Protein AF-A0AAV4VF86-F1 (afdb_monomer_lite)

pLDDT: mean 73.6, std 22.63, range [26.5, 96.0]

Foldseek 3Di:
DVVVVVVLVVLVVQADPVRAHPDPVSRVVSVVSNVVCVVPVPFDFDWKWKWKDFPQDPPDIDIDTDGPVCVPPDDDDDDPRDDGDMDIDMDDGGDDDDDDDDDDDDPDDPDDPDLKDKDKDKDWDDDDDDDDDDDDDDDDDDDDDDDPPPPPPVVVDDDDDDDPDDPPDDDDDDDDPDDDDDDDDDDDPPPPPPPPPPPTDMDMDMDMDGNDPDDDDDDDDDDDDPPPDDDDVVVVVVVVVVVVVD

Structure (mmCIF, N/CA/C/O backbone):
data_AF-A0AAV4VF86-F1
#
_entry.id   AF-A0AAV4VF86-F1
#
loop_
_atom_site.group_PDB
_atom_site.id
_atom_site.type_symbol
_atom_site.label_atom_id
_atom_site.label_alt_id
_atom_site.label_comp_id
_atom_site.label_asym_id
_atom_site.label_entity_id
_atom_site.label_seq_id
_atom_site.pdbx_PDB_ins_code
_atom_site.Cartn_x
_atom_site.Cartn_y
_atom_site.Cartn_z
_atom_site.occupancy
_atom_site.B_iso_or_equiv
_atom_site.auth_seq_id
_atom_site.auth_comp_id
_atom_site.auth_asym_id
_atom_site.auth_atom_id
_atom_site.pdbx_PDB_model_num
ATOM 1 N N . MET A 1 1 ? 20.708 -14.719 -13.805 1.00 60.97 1 MET A N 1
ATOM 2 C CA . MET A 1 1 ? 19.763 -13.591 -13.626 1.00 60.97 1 MET A CA 1
ATOM 3 C C . MET A 1 1 ? 18.333 -13.917 -14.050 1.00 60.97 1 MET A C 1
ATOM 5 O O . MET A 1 1 ? 17.415 -13.358 -13.473 1.00 60.97 1 MET A O 1
ATOM 9 N N . GLU A 1 2 ? 18.108 -14.826 -15.003 1.00 61.22 2 GLU A N 1
ATOM 10 C CA . GLU A 1 2 ? 16.770 -15.092 -15.563 1.00 61.22 2 GLU A CA 1
ATOM 11 C C . GLU A 1 2 ? 15.720 -15.543 -14.525 1.00 61.22 2 GLU A C 1
ATOM 13 O O . GLU A 1 2 ? 14.610 -15.021 -14.505 1.00 61.22 2 GLU A O 1
ATOM 18 N N . ARG A 1 3 ? 16.099 -16.405 -13.569 1.00 71.69 3 ARG A N 1
ATOM 19 C CA . ARG A 1 3 ? 15.228 -16.795 -12.439 1.00 71.69 3 ARG A CA 1
ATOM 20 C C . ARG A 1 3 ? 14.982 -15.674 -11.424 1.00 71.69 3 ARG A C 1
ATOM 22 O O . ARG A 1 3 ? 13.991 -15.705 -10.709 1.00 71.69 3 ARG A O 1
ATOM 29 N N . SER A 1 4 ? 15.880 -14.696 -11.337 1.00 80.88 4 SER A N 1
ATOM 30 C CA . SER A 1 4 ? 15.759 -13.584 -10.389 1.00 80.88 4 SER A CA 1
ATOM 31 C C . SER A 1 4 ? 14.726 -12.561 -10.865 1.00 80.88 4 SER A C 1
ATOM 33 O O . SER A 1 4 ? 14.004 -12.010 -10.043 1.00 80.88 4 SER A O 1
ATOM 35 N N . ASN A 1 5 ? 14.592 -12.366 -12.183 1.00 84.31 5 ASN A N 1
ATOM 36 C CA . ASN A 1 5 ? 13.601 -11.459 -12.770 1.00 84.31 5 ASN A CA 1
ATOM 37 C C . ASN A 1 5 ? 12.160 -11.832 -12.388 1.00 84.31 5 ASN A C 1
ATOM 39 O O . ASN A 1 5 ? 11.387 -10.964 -11.994 1.00 84.31 5 ASN A O 1
ATOM 43 N N . SER A 1 6 ? 11.790 -13.114 -12.472 1.00 87.75 6 SER A N 1
ATOM 44 C CA . SER A 1 6 ? 10.430 -13.557 -12.134 1.00 87.75 6 SER A CA 1
ATOM 45 C C . SER A 1 6 ? 10.114 -13.370 -10.649 1.00 87.75 6 SER A C 1
ATOM 47 O O . SER A 1 6 ? 9.027 -12.904 -10.313 1.00 87.75 6 SER A O 1
ATOM 49 N N . VAL A 1 7 ? 11.078 -13.653 -9.767 1.00 91.44 7 VAL A N 1
ATOM 50 C CA . VAL A 1 7 ? 10.941 -13.444 -8.317 1.00 91.44 7 VAL A CA 1
ATOM 51 C C . VAL A 1 7 ? 10.820 -11.959 -7.986 1.00 91.44 7 VAL A C 1
ATOM 53 O O . VAL A 1 7 ? 9.963 -11.583 -7.195 1.00 91.44 7 VAL A O 1
ATOM 56 N N . VAL A 1 8 ? 11.625 -11.102 -8.614 1.00 89.50 8 VAL A N 1
ATOM 57 C CA . VAL A 1 8 ? 11.570 -9.646 -8.413 1.00 89.50 8 VAL A CA 1
ATOM 58 C C . VAL A 1 8 ? 10.253 -9.066 -8.920 1.00 89.50 8 VAL A C 1
ATOM 60 O O . VAL A 1 8 ? 9.648 -8.242 -8.238 1.00 89.50 8 VAL A O 1
ATOM 63 N N . ASN A 1 9 ? 9.761 -9.523 -10.073 1.00 87.94 9 ASN A N 1
ATOM 64 C CA . ASN A 1 9 ? 8.455 -9.116 -10.593 1.00 87.94 9 ASN A CA 1
ATOM 65 C C . ASN A 1 9 ? 7.321 -9.555 -9.661 1.00 87.94 9 ASN A C 1
ATOM 67 O O . ASN A 1 9 ? 6.433 -8.759 -9.352 1.00 87.94 9 ASN A O 1
ATOM 71 N N . TRP A 1 10 ? 7.379 -10.790 -9.155 1.00 90.94 10 TRP A N 1
ATOM 72 C CA . TRP A 1 10 ? 6.430 -11.271 -8.158 1.00 90.94 10 TRP A CA 1
ATOM 73 C C . TRP A 1 10 ? 6.504 -10.442 -6.871 1.00 90.94 10 TRP A C 1
ATOM 75 O O . TRP A 1 10 ? 5.477 -9.979 -6.386 1.00 90.94 10 TRP A O 1
ATOM 85 N N . LEU A 1 11 ? 7.701 -10.163 -6.359 1.00 91.50 11 LEU A N 1
ATOM 86 C CA . LEU A 1 11 ? 7.887 -9.381 -5.140 1.00 91.50 11 LEU A CA 1
ATOM 87 C C . LEU A 1 11 ? 7.372 -7.942 -5.306 1.00 91.50 11 LEU A C 1
ATOM 89 O O . LEU A 1 11 ? 6.666 -7.436 -4.438 1.00 91.50 11 LEU A O 1
ATOM 93 N N . ASN A 1 12 ? 7.630 -7.310 -6.454 1.00 88.44 12 ASN A N 1
ATOM 94 C CA . ASN A 1 12 ? 7.076 -5.998 -6.792 1.00 88.44 12 ASN A CA 1
ATOM 95 C C . ASN A 1 12 ? 5.538 -6.009 -6.869 1.00 88.44 12 ASN A C 1
ATOM 97 O O . ASN A 1 12 ? 4.919 -5.010 -6.513 1.00 88.44 12 ASN A O 1
ATOM 101 N N . SER A 1 13 ? 4.911 -7.130 -7.258 1.00 88.31 13 SER A N 1
ATOM 102 C CA . SER A 1 13 ? 3.444 -7.275 -7.256 1.00 88.31 13 SER A CA 1
ATOM 103 C C . SER A 1 13 ? 2.832 -7.349 -5.850 1.00 88.31 13 SER A C 1
ATOM 105 O O . SER A 1 13 ? 1.650 -7.063 -5.680 1.00 88.31 13 SER A O 1
ATOM 107 N N . GLN A 1 14 ? 3.624 -7.721 -4.838 1.00 89.88 14 GLN A N 1
ATOM 108 C CA . GLN A 1 14 ? 3.177 -7.797 -3.442 1.00 89.88 14 GLN A CA 1
ATOM 109 C C . GLN A 1 14 ? 3.310 -6.462 -2.695 1.00 89.88 14 GLN A C 1
ATOM 111 O O . GLN A 1 14 ? 2.884 -6.352 -1.542 1.00 89.88 14 GLN A O 1
ATOM 116 N N . ARG A 1 15 ? 3.901 -5.445 -3.333 1.00 88.00 15 ARG A N 1
ATOM 117 C CA . ARG A 1 15 ? 4.121 -4.133 -2.732 1.00 88.00 15 ARG A CA 1
ATOM 118 C C . ARG A 1 15 ? 2.814 -3.345 -2.686 1.00 88.00 15 ARG A C 1
ATOM 120 O O . ARG A 1 15 ? 2.065 -3.281 -3.660 1.00 88.00 15 ARG A O 1
ATOM 127 N N . LEU A 1 16 ? 2.539 -2.730 -1.544 1.00 86.94 16 LEU A N 1
ATOM 128 C CA . LEU A 1 16 ? 1.415 -1.820 -1.377 1.00 86.94 16 LEU A CA 1
ATOM 129 C C . LEU A 1 16 ? 1.651 -0.543 -2.189 1.00 86.94 16 LEU A C 1
ATOM 131 O O . LEU A 1 16 ? 2.781 -0.195 -2.535 1.00 86.94 16 LEU A O 1
ATOM 135 N N . GLN A 1 17 ? 0.577 0.208 -2.439 1.00 77.56 17 GLN A N 1
ATOM 136 C CA . GLN A 1 17 ? 0.659 1.491 -3.142 1.00 77.56 17 GLN A CA 1
ATOM 137 C C . GLN A 1 17 ? 1.587 2.496 -2.433 1.00 77.56 17 GLN A C 1
ATOM 139 O O . GLN A 1 17 ? 2.212 3.325 -3.085 1.00 77.56 17 GLN A O 1
ATOM 144 N N . SER A 1 18 ? 1.700 2.410 -1.105 1.00 80.69 18 SER A N 1
ATOM 145 C CA . SER A 1 18 ? 2.635 3.203 -0.297 1.00 80.69 18 SER A CA 1
ATOM 146 C C . SER A 1 18 ? 4.109 2.927 -0.612 1.00 80.69 18 SER A C 1
ATOM 148 O O . SER A 1 18 ? 4.970 3.668 -0.153 1.00 80.69 18 SER A O 1
ATOM 150 N N . GLY A 1 19 ? 4.422 1.856 -1.347 1.00 80.12 19 GLY A N 1
ATOM 151 C CA . GLY A 1 19 ? 5.786 1.371 -1.545 1.00 80.12 19 GLY A CA 1
ATOM 152 C C . GLY A 1 19 ? 6.278 0.439 -0.431 1.00 80.12 19 GLY A C 1
ATOM 153 O O . GLY A 1 19 ? 7.352 -0.137 -0.567 1.00 80.12 19 GLY A O 1
ATOM 154 N N . SER A 1 20 ? 5.498 0.239 0.635 1.00 87.44 20 SER A N 1
ATOM 155 C CA . SER A 1 20 ? 5.796 -0.727 1.699 1.00 87.44 20 SER A CA 1
ATOM 156 C C . SER A 1 20 ? 5.203 -2.107 1.401 1.00 87.44 20 SER A C 1
ATOM 158 O O . SER A 1 20 ? 4.383 -2.269 0.498 1.00 87.44 20 SER A O 1
ATOM 160 N N . PHE A 1 21 ? 5.594 -3.115 2.173 1.00 91.06 21 PHE A N 1
ATOM 161 C CA . PHE A 1 21 ? 4.908 -4.406 2.212 1.00 91.06 21 PHE A CA 1
ATOM 162 C C . PHE A 1 21 ? 3.901 -4.422 3.369 1.00 91.06 21 PHE A C 1
ATOM 164 O O . PHE A 1 21 ? 3.762 -3.443 4.104 1.00 91.06 21 PHE A O 1
ATOM 171 N N . LYS A 1 22 ? 3.146 -5.519 3.501 1.00 87.44 22 LYS A N 1
ATOM 172 C CA . LYS A 1 22 ? 2.063 -5.642 4.491 1.00 87.44 22 LYS A CA 1
ATOM 173 C C . LYS A 1 22 ? 2.551 -5.560 5.938 1.00 87.44 22 LYS A C 1
ATOM 175 O O . LYS A 1 22 ? 1.821 -5.042 6.773 1.00 87.44 22 LYS A O 1
ATOM 180 N N . SER A 1 23 ? 3.749 -6.066 6.226 1.00 88.00 23 SER A N 1
ATOM 181 C CA . SER A 1 23 ? 4.348 -6.028 7.560 1.00 88.00 23 SER A CA 1
ATOM 182 C C . SER A 1 23 ? 5.691 -5.298 7.559 1.00 88.00 23 SER A C 1
ATOM 184 O O . SER A 1 23 ? 6.326 -5.110 6.515 1.00 88.00 23 SER A O 1
ATOM 186 N N . THR A 1 24 ? 6.146 -4.898 8.746 1.00 89.06 24 THR A N 1
ATOM 187 C CA . THR A 1 24 ? 7.438 -4.225 8.932 1.00 89.06 24 THR A CA 1
ATOM 188 C C . THR A 1 24 ? 8.605 -5.115 8.510 1.00 89.06 24 THR A C 1
ATOM 190 O O . THR A 1 24 ? 9.480 -4.654 7.781 1.00 89.06 24 THR A O 1
ATOM 193 N N . GLN A 1 25 ? 8.606 -6.393 8.909 1.00 89.06 25 GLN A N 1
ATOM 194 C CA . GLN A 1 25 ? 9.686 -7.323 8.560 1.00 89.06 25 GLN A CA 1
ATOM 195 C C . GLN A 1 25 ? 9.733 -7.580 7.052 1.00 89.06 25 GLN A C 1
ATOM 197 O O . GLN A 1 25 ? 10.799 -7.460 6.448 1.00 89.06 25 GLN A O 1
ATOM 202 N N . ASP A 1 26 ? 8.574 -7.821 6.428 1.00 90.88 26 ASP A N 1
ATOM 203 C CA . ASP A 1 26 ? 8.485 -7.991 4.972 1.00 90.88 26 ASP A CA 1
ATOM 204 C C . ASP A 1 26 ? 8.981 -6.742 4.243 1.00 90.88 26 ASP A C 1
ATOM 206 O O . ASP A 1 26 ? 9.616 -6.834 3.195 1.00 90.88 26 ASP A O 1
ATOM 210 N N . THR A 1 27 ? 8.712 -5.562 4.810 1.00 93.62 27 THR A N 1
ATOM 211 C CA . THR A 1 27 ? 9.150 -4.297 4.227 1.00 93.62 27 THR A CA 1
ATOM 212 C C . THR A 1 27 ? 10.664 -4.166 4.269 1.00 93.62 27 THR A C 1
ATOM 214 O O . THR A 1 27 ? 11.266 -3.879 3.239 1.00 93.62 27 THR A O 1
ATOM 217 N N . VAL A 1 28 ? 11.293 -4.418 5.419 1.00 94.62 28 VAL A N 1
ATOM 218 C CA . VAL A 1 28 ? 12.754 -4.318 5.560 1.00 94.62 28 VAL A CA 1
ATOM 219 C C . VAL A 1 28 ? 13.456 -5.319 4.643 1.00 94.62 28 VAL A C 1
ATOM 221 O O . VAL A 1 28 ? 14.282 -4.927 3.819 1.00 94.62 28 VAL A O 1
ATOM 224 N N . VAL A 1 29 ? 13.089 -6.600 4.732 1.00 95.06 29 VAL A N 1
ATOM 225 C CA . VAL A 1 29 ? 13.741 -7.669 3.961 1.00 95.06 29 VAL A CA 1
ATOM 226 C C . VAL A 1 29 ? 13.457 -7.522 2.465 1.00 95.06 29 VAL A C 1
ATOM 228 O O . VAL A 1 29 ? 14.365 -7.648 1.642 1.00 95.06 29 VAL A O 1
ATOM 231 N N . GLY A 1 30 ? 12.213 -7.205 2.097 1.00 93.75 30 GLY A N 1
ATOM 232 C CA . GLY A 1 30 ? 11.806 -7.015 0.708 1.00 93.75 30 GLY A CA 1
ATOM 233 C C . GLY A 1 30 ? 12.523 -5.840 0.046 1.00 93.75 30 GLY A C 1
ATOM 234 O O . GLY A 1 30 ? 13.055 -5.988 -1.055 1.00 93.75 30 GLY A O 1
ATOM 235 N N . LEU A 1 31 ? 12.597 -4.684 0.715 1.00 92.69 31 LEU A N 1
ATOM 236 C CA . LEU A 1 31 ? 13.302 -3.515 0.180 1.00 92.69 31 LEU A CA 1
ATOM 237 C C . LEU A 1 31 ? 14.814 -3.740 0.099 1.00 92.69 31 LEU A C 1
ATOM 239 O O . LEU A 1 31 ? 15.430 -3.328 -0.887 1.00 92.69 31 LEU A O 1
ATOM 243 N N . GLN A 1 32 ? 15.407 -4.432 1.075 1.00 94.12 32 GLN A N 1
ATOM 244 C CA . GLN A 1 32 ? 16.820 -4.808 1.024 1.00 94.12 32 GLN A CA 1
ATOM 245 C C . GLN A 1 32 ? 17.108 -5.702 -0.190 1.00 94.12 32 GLN A C 1
ATOM 247 O O . GLN A 1 32 ? 18.005 -5.402 -0.979 1.00 94.12 32 GLN A O 1
ATOM 252 N N . ALA A 1 33 ? 16.311 -6.755 -0.395 1.00 92.94 33 ALA A N 1
ATOM 253 C CA . ALA A 1 33 ? 16.482 -7.672 -1.520 1.00 92.94 33 ALA A CA 1
ATOM 254 C C . ALA A 1 33 ? 16.318 -6.972 -2.881 1.00 92.94 33 ALA A C 1
ATOM 256 O O . ALA A 1 33 ? 17.120 -7.191 -3.791 1.00 92.94 33 ALA A O 1
ATOM 257 N N . LEU A 1 34 ? 15.315 -6.098 -3.020 1.00 90.81 34 LEU A N 1
ATOM 258 C CA . LEU A 1 34 ? 15.099 -5.318 -4.243 1.00 90.81 34 LEU A CA 1
ATOM 259 C C . LEU A 1 34 ? 16.252 -4.346 -4.523 1.00 90.81 34 LEU A C 1
ATOM 261 O O . LEU A 1 34 ? 16.635 -4.174 -5.680 1.00 90.81 34 LEU A O 1
ATOM 265 N N . SER A 1 35 ? 16.828 -3.746 -3.481 1.00 90.56 35 SER A N 1
ATOM 266 C CA . SER A 1 35 ? 17.962 -2.822 -3.610 1.00 90.56 35 SER A CA 1
ATOM 267 C C . SER A 1 35 ? 19.229 -3.551 -4.065 1.00 90.56 35 SER A C 1
ATOM 269 O O . SER A 1 35 ? 19.869 -3.148 -5.036 1.00 90.56 35 SER A O 1
ATOM 271 N N . GLU A 1 36 ? 19.548 -4.683 -3.434 1.00 90.75 36 GLU A N 1
ATOM 272 C CA . GLU A 1 36 ? 20.680 -5.539 -3.816 1.00 90.75 36 GLU A CA 1
ATOM 273 C C . GLU A 1 36 ? 20.534 -6.096 -5.240 1.00 90.75 36 GLU A C 1
ATOM 275 O O . GLU A 1 36 ? 21.524 -6.234 -5.972 1.00 90.75 36 GLU A O 1
ATOM 280 N N . TYR A 1 37 ? 19.298 -6.398 -5.650 1.00 89.56 37 TYR A N 1
ATOM 281 C CA . TYR A 1 37 ? 18.987 -6.785 -7.019 1.00 89.56 37 TYR A CA 1
ATOM 282 C C . TYR A 1 37 ? 19.230 -5.637 -8.002 1.00 89.56 37 TYR A C 1
ATOM 284 O O . TYR A 1 37 ? 19.918 -5.835 -9.002 1.00 89.56 37 TYR A O 1
ATOM 292 N N . ALA A 1 38 ? 18.724 -4.436 -7.710 1.00 86.12 38 ALA A N 1
ATOM 293 C CA . ALA A 1 38 ? 18.853 -3.265 -8.577 1.00 86.12 38 ALA A CA 1
ATOM 294 C C . ALA A 1 38 ? 20.321 -2.912 -8.880 1.00 86.12 38 ALA A C 1
ATOM 296 O O . ALA A 1 38 ? 20.642 -2.565 -10.016 1.00 86.12 38 ALA A O 1
ATOM 297 N N . ILE A 1 39 ? 21.216 -3.068 -7.896 1.00 86.50 39 ILE A N 1
ATOM 298 C CA . ILE A 1 39 ? 22.661 -2.838 -8.060 1.00 86.50 39 ILE A CA 1
ATOM 299 C C . ILE A 1 39 ? 23.285 -3.861 -9.024 1.00 86.50 39 ILE A C 1
ATOM 301 O O . ILE A 1 39 ? 24.102 -3.504 -9.871 1.00 86.50 39 ILE A O 1
ATOM 305 N N . ARG A 1 40 ? 22.902 -5.141 -8.923 1.00 88.62 40 ARG A N 1
ATOM 306 C CA . ARG A 1 40 ? 23.488 -6.227 -9.734 1.00 88.62 40 ARG A CA 1
ATOM 307 C C . ARG A 1 40 ? 22.869 -6.370 -11.119 1.00 88.62 40 ARG A C 1
ATOM 309 O O . ARG A 1 40 ? 23.537 -6.856 -12.026 1.00 88.62 40 ARG A O 1
ATOM 316 N N . ALA A 1 41 ? 21.610 -5.976 -11.277 1.00 82.25 41 ALA A N 1
ATOM 317 C CA . ALA A 1 41 ? 20.844 -6.190 -12.499 1.00 82.25 41 ALA A CA 1
ATOM 318 C C . ALA A 1 41 ? 21.252 -5.272 -13.665 1.00 82.25 41 ALA A C 1
ATOM 320 O O . ALA A 1 41 ? 20.757 -5.484 -14.767 1.00 82.25 41 ALA A O 1
ATOM 321 N N . GLN A 1 42 ? 22.127 -4.276 -13.440 1.00 73.94 42 GLN A N 1
ATOM 322 C CA . GLN A 1 42 ? 22.600 -3.320 -14.458 1.00 73.94 42 GLN A CA 1
ATOM 323 C C . GLN A 1 42 ? 21.451 -2.790 -15.333 1.00 73.94 42 GLN A C 1
ATOM 325 O O . GLN A 1 42 ? 21.430 -2.966 -16.551 1.00 73.94 42 GLN A O 1
ATOM 330 N N . MET A 1 43 ? 20.451 -2.189 -14.679 1.00 71.06 43 MET A N 1
ATOM 331 C CA . MET A 1 43 ? 19.205 -1.787 -15.333 1.00 71.06 43 MET A CA 1
ATOM 332 C C . MET A 1 43 ? 19.453 -0.833 -16.520 1.00 71.06 43 MET A C 1
ATOM 334 O O . MET A 1 43 ? 20.311 0.051 -16.424 1.00 71.06 43 MET A O 1
ATOM 338 N N . PRO A 1 44 ? 18.696 -0.983 -17.625 1.00 71.50 44 PRO A N 1
ATOM 339 C CA . PRO A 1 44 ? 18.834 -0.135 -18.804 1.00 71.50 44 PRO A CA 1
ATOM 340 C C . PRO A 1 44 ? 18.517 1.332 -18.491 1.00 71.50 44 PRO A C 1
ATOM 342 O O . PRO A 1 44 ? 17.835 1.652 -17.514 1.00 71.50 44 PRO A O 1
ATOM 345 N N . SER A 1 45 ? 19.000 2.238 -19.343 1.00 83.50 45 SER A N 1
ATOM 346 C CA . SER A 1 45 ? 18.706 3.666 -19.227 1.00 83.50 45 SER A CA 1
ATOM 347 C C . SER A 1 45 ? 17.194 3.931 -19.285 1.00 83.50 45 SER A C 1
ATOM 349 O O . SER A 1 45 ? 16.473 3.360 -20.102 1.00 83.50 45 SER A O 1
ATOM 351 N N . MET A 1 46 ? 16.710 4.805 -18.396 1.00 87.94 46 MET A N 1
ATOM 352 C CA . MET A 1 46 ? 15.299 5.189 -18.324 1.00 87.94 46 MET A CA 1
ATOM 353 C C . MET A 1 46 ? 14.974 6.242 -19.388 1.00 87.94 46 MET A C 1
ATOM 355 O O . MET A 1 46 ? 15.497 7.357 -19.338 1.00 87.94 46 MET A O 1
ATOM 359 N N . ASN A 1 47 ? 14.078 5.894 -20.305 1.00 93.38 47 ASN A N 1
ATOM 360 C CA . ASN A 1 47 ? 13.386 6.787 -21.225 1.00 93.38 47 ASN A CA 1
ATOM 361 C C . ASN A 1 47 ? 12.039 6.157 -21.628 1.00 93.38 47 ASN A C 1
ATOM 363 O O . ASN A 1 47 ? 11.958 5.445 -22.630 1.00 93.38 47 ASN A O 1
ATOM 367 N N . LEU A 1 48 ? 11.003 6.381 -20.823 1.00 92.94 48 LEU A N 1
ATOM 368 C CA . LEU A 1 48 ? 9.677 5.786 -20.978 1.00 92.94 48 LEU A CA 1
ATOM 369 C C . LEU A 1 48 ? 8.625 6.884 -21.147 1.00 92.94 48 LEU A C 1
ATOM 371 O O . LEU A 1 48 ? 8.574 7.832 -20.370 1.00 92.94 48 LEU A O 1
ATOM 375 N N . VAL A 1 49 ? 7.739 6.731 -22.120 1.00 95.19 49 VAL A N 1
ATOM 376 C CA . VAL A 1 49 ? 6.561 7.581 -22.305 1.00 95.19 49 VAL A CA 1
ATOM 377 C C . VAL A 1 49 ? 5.322 6.746 -22.024 1.00 95.19 49 VAL A C 1
ATOM 379 O O . VAL A 1 49 ? 5.190 5.651 -22.563 1.00 95.19 49 VAL A O 1
ATOM 382 N N . ALA A 1 50 ? 4.425 7.245 -21.177 1.00 95.31 50 ALA A N 1
ATOM 383 C CA . ALA A 1 50 ? 3.167 6.593 -20.836 1.00 95.31 50 ALA A CA 1
ATOM 384 C C . ALA A 1 50 ? 1.982 7.499 -21.184 1.00 95.31 50 ALA A C 1
ATOM 386 O O . ALA A 1 50 ? 1.835 8.585 -20.623 1.00 95.31 50 ALA A O 1
ATOM 387 N N . ASN A 1 51 ? 1.126 7.017 -22.079 1.00 96.00 51 ASN A N 1
ATOM 388 C CA . ASN A 1 51 ? -0.124 7.649 -22.470 1.00 96.00 51 ASN A CA 1
ATOM 389 C C . ASN A 1 51 ? -1.271 6.983 -21.719 1.00 96.00 51 ASN A C 1
ATOM 391 O O . ASN A 1 51 ? -1.468 5.771 -21.824 1.00 96.00 51 ASN A O 1
ATOM 395 N N . ILE A 1 52 ? -2.024 7.777 -20.969 1.00 95.50 52 ILE A N 1
ATOM 396 C CA . ILE A 1 52 ? -3.126 7.317 -20.132 1.00 95.50 52 ILE A CA 1
ATOM 397 C C . ILE A 1 52 ? -4.401 8.000 -20.616 1.00 95.50 52 ILE A C 1
ATOM 399 O O . ILE A 1 52 ? -4.459 9.225 -20.711 1.00 95.50 52 ILE A O 1
ATOM 403 N N . SER A 1 53 ? -5.426 7.207 -20.912 1.00 94.88 53 SER A N 1
ATOM 404 C CA . SER A 1 53 ? -6.749 7.694 -21.315 1.00 94.88 53 SER A CA 1
ATOM 405 C C . SER A 1 53 ? -7.859 6.927 -20.602 1.00 94.88 53 SER A C 1
ATOM 407 O O . SER A 1 53 ? -7.630 5.841 -20.065 1.00 94.88 53 SER A O 1
ATOM 409 N N . SER A 1 54 ? -9.060 7.503 -20.567 1.00 94.88 54 SER A N 1
ATOM 410 C CA . SER A 1 54 ? -10.229 6.910 -19.913 1.00 94.88 54 SER A CA 1
ATOM 411 C C . SER A 1 54 ? -11.347 6.690 -20.921 1.00 94.88 54 SER A C 1
ATOM 413 O O . SER A 1 54 ? -11.684 7.589 -21.689 1.00 94.88 54 SER A O 1
ATOM 415 N N . SER A 1 55 ? -11.981 5.517 -20.890 1.00 93.88 55 SER A N 1
ATOM 416 C CA . SER A 1 55 ? -13.160 5.251 -21.722 1.00 93.88 55 SER A CA 1
ATOM 417 C C . SER A 1 55 ? -14.364 6.115 -21.331 1.00 93.88 55 SER A C 1
ATOM 419 O O . SER A 1 55 ? -15.248 6.343 -22.152 1.00 93.88 55 SER A O 1
ATOM 421 N N . ASN A 1 56 ? -14.419 6.565 -20.075 1.00 92.94 56 ASN A N 1
ATOM 422 C CA . ASN A 1 56 ? -15.545 7.316 -19.519 1.00 92.94 56 ASN A CA 1
ATOM 423 C C . ASN A 1 56 ? -15.363 8.841 -19.625 1.00 92.94 56 ASN A C 1
ATOM 425 O O . ASN A 1 56 ? -16.276 9.611 -19.329 1.00 92.94 56 ASN A O 1
ATOM 429 N N . ASP A 1 57 ? -14.189 9.299 -20.067 1.00 93.25 57 ASP A N 1
ATOM 430 C CA . ASP A 1 57 ? -13.914 10.714 -20.283 1.00 93.25 57 ASP A CA 1
ATOM 431 C C . ASP A 1 57 ? -13.094 10.935 -21.554 1.00 93.25 57 ASP A C 1
ATOM 433 O O . ASP A 1 57 ? -11.875 10.789 -21.560 1.00 93.25 57 ASP A O 1
ATOM 437 N N . ARG A 1 58 ? -13.769 11.336 -22.639 1.00 88.25 58 ARG A N 1
ATOM 438 C CA . ARG A 1 58 ? -13.137 11.562 -23.953 1.00 88.25 58 ARG A CA 1
ATOM 439 C C . ARG A 1 58 ? -12.064 12.651 -23.934 1.00 88.25 58 ARG A C 1
ATOM 441 O O . ARG A 1 58 ? -11.186 12.642 -24.787 1.00 88.25 58 ARG A O 1
ATOM 448 N N . ASN A 1 59 ? -12.140 13.572 -22.975 1.00 91.44 59 ASN A N 1
ATOM 449 C CA . ASN A 1 59 ? -11.187 14.671 -22.841 1.00 91.44 59 ASN A CA 1
ATOM 450 C C . ASN A 1 59 ? -10.044 14.336 -21.871 1.00 91.44 59 ASN A C 1
ATOM 452 O O . ASN A 1 59 ? -9.122 15.134 -21.714 1.00 91.44 59 ASN A O 1
ATOM 456 N N . PHE A 1 60 ? -10.092 13.178 -21.208 1.00 93.31 60 PHE A N 1
ATOM 457 C CA . PHE A 1 60 ? -9.041 12.752 -20.299 1.00 93.31 60 PHE A CA 1
ATOM 458 C C . PHE A 1 60 ? -7.930 12.047 -21.078 1.00 93.31 60 PHE A C 1
ATOM 460 O O . PHE A 1 60 ? -8.039 10.877 -21.450 1.00 93.31 60 PHE A O 1
ATOM 467 N N . MET A 1 61 ? -6.841 12.777 -21.295 1.00 92.75 61 MET A N 1
ATOM 468 C CA . MET A 1 61 ? -5.606 12.260 -21.866 1.00 92.75 61 MET A CA 1
ATOM 469 C C . MET A 1 61 ? -4.430 12.831 -21.083 1.00 92.75 61 MET A C 1
ATOM 471 O O . MET A 1 61 ? -4.288 14.045 -20.959 1.00 92.75 61 MET A O 1
ATOM 475 N N . GLN A 1 62 ? -3.596 11.950 -20.544 1.00 94.62 62 GLN A N 1
ATOM 476 C CA . GLN A 1 62 ? -2.411 12.315 -19.780 1.00 94.62 62 GLN A CA 1
ATOM 477 C C . GLN A 1 62 ? -1.190 11.648 -20.392 1.00 94.62 62 GLN A C 1
ATOM 479 O O . GLN A 1 62 ? -1.201 10.449 -20.665 1.00 94.62 62 GLN A O 1
ATOM 484 N N . VAL A 1 63 ? -0.137 12.433 -20.601 1.00 95.19 63 VAL A N 1
ATOM 485 C CA . VAL A 1 63 ? 1.121 11.961 -21.180 1.00 95.19 63 VAL A CA 1
ATOM 486 C C . VAL A 1 63 ? 2.231 12.181 -20.167 1.00 95.19 63 VAL A C 1
ATOM 488 O O . VAL A 1 63 ? 2.584 13.313 -19.835 1.00 95.19 63 VAL A O 1
ATOM 491 N N . LEU A 1 64 ? 2.800 11.088 -19.671 1.00 94.75 64 LEU A N 1
ATOM 492 C CA . LEU A 1 64 ? 3.882 11.108 -18.699 1.00 94.75 64 LEU A CA 1
ATOM 493 C C . LEU A 1 64 ? 5.197 10.705 -19.359 1.00 94.75 64 LEU A C 1
ATOM 495 O O . LEU A 1 64 ? 5.303 9.632 -19.939 1.00 94.75 64 LEU A O 1
ATOM 499 N N . HIS A 1 65 ? 6.217 11.546 -19.206 1.00 94.56 65 HIS A N 1
ATOM 500 C CA . HIS A 1 65 ? 7.571 11.274 -19.693 1.00 94.56 65 HIS A CA 1
ATOM 501 C C . HIS A 1 65 ? 8.505 10.955 -18.531 1.00 94.56 65 HIS A C 1
ATOM 503 O O . HIS A 1 65 ? 8.669 11.787 -17.637 1.00 94.56 65 HIS A O 1
ATOM 509 N N . PHE A 1 66 ? 9.133 9.790 -18.542 1.00 94.50 66 PHE A N 1
ATOM 510 C CA . PHE A 1 66 ? 10.095 9.345 -17.545 1.00 94.50 66 PHE A CA 1
ATOM 511 C C . PHE A 1 66 ? 11.483 9.261 -18.173 1.00 94.50 66 PHE A C 1
ATOM 513 O O . PHE A 1 66 ? 11.669 8.591 -19.181 1.00 94.50 66 PHE A O 1
ATOM 520 N N . ASN A 1 67 ? 12.458 9.932 -17.579 1.00 93.25 67 ASN A N 1
ATOM 521 C CA . ASN A 1 67 ? 13.858 9.941 -17.979 1.00 93.25 67 ASN A CA 1
ATOM 522 C C . ASN A 1 67 ? 14.739 9.695 -16.747 1.00 93.25 67 ASN A C 1
ATOM 524 O O . ASN A 1 67 ? 14.234 9.604 -15.630 1.00 93.25 67 ASN A O 1
ATOM 528 N N . LYS A 1 68 ? 16.058 9.593 -16.926 1.00 90.12 68 LYS A N 1
ATOM 529 C CA . LYS A 1 68 ? 16.994 9.348 -15.817 1.00 90.12 68 LYS A CA 1
ATOM 530 C C . LYS A 1 68 ? 16.871 10.369 -14.673 1.00 90.12 68 LYS A C 1
ATOM 532 O O . LYS A 1 68 ? 17.014 9.983 -13.517 1.00 90.12 68 LYS A O 1
ATOM 537 N N . ASP A 1 69 ? 16.568 11.623 -14.992 1.00 90.81 69 ASP A N 1
ATOM 538 C CA . ASP A 1 69 ? 16.549 12.724 -14.025 1.00 90.81 69 ASP A CA 1
ATOM 539 C C . ASP A 1 69 ? 15.245 12.783 -13.219 1.00 90.81 69 ASP A C 1
ATOM 541 O O . ASP A 1 69 ? 15.240 13.252 -12.087 1.00 90.81 69 ASP A O 1
ATOM 545 N N . ASN A 1 70 ? 14.134 12.286 -13.772 1.00 91.62 70 ASN A N 1
ATOM 546 C CA . ASN A 1 70 ? 12.822 12.322 -13.120 1.00 91.62 70 ASN A CA 1
ATOM 547 C C . ASN A 1 70 ? 12.264 10.935 -12.752 1.00 91.62 70 ASN A C 1
ATOM 549 O O . ASN A 1 70 ? 11.181 10.857 -12.174 1.00 91.62 70 ASN A O 1
ATOM 553 N N . ALA A 1 71 ? 12.991 9.851 -13.050 1.00 86.38 71 ALA A N 1
ATOM 554 C CA . ALA A 1 71 ? 12.580 8.468 -12.787 1.00 86.38 71 ALA A CA 1
ATOM 555 C C . ALA A 1 71 ? 12.241 8.202 -11.315 1.00 86.38 71 ALA A C 1
ATOM 557 O O . ALA A 1 71 ? 11.407 7.354 -11.011 1.00 86.38 71 ALA A O 1
ATOM 558 N N . HIS A 1 72 ? 12.908 8.912 -10.404 1.00 85.12 72 HIS A N 1
ATOM 559 C CA . HIS A 1 72 ? 12.718 8.757 -8.965 1.00 85.12 72 HIS A CA 1
ATOM 560 C C . HIS A 1 72 ? 11.490 9.518 -8.435 1.00 85.12 72 HIS A C 1
ATOM 562 O O . HIS A 1 72 ? 11.138 9.377 -7.264 1.00 85.12 72 HIS A O 1
ATOM 568 N N . ILE A 1 73 ? 10.874 10.383 -9.248 1.00 90.69 73 ILE A N 1
ATOM 569 C CA . ILE A 1 73 ? 9.757 11.236 -8.839 1.00 90.69 73 ILE A CA 1
ATOM 570 C C . ILE A 1 73 ? 8.454 10.498 -9.135 1.00 90.69 73 ILE A C 1
ATOM 572 O O . ILE A 1 73 ? 8.139 10.194 -10.287 1.00 90.69 73 ILE A O 1
ATOM 576 N N . LEU A 1 74 ? 7.664 10.248 -8.090 1.00 90.00 74 LEU A N 1
ATOM 577 C CA . LEU A 1 74 ? 6.327 9.686 -8.244 1.00 90.00 74 LEU A CA 1
ATOM 578 C C . LEU A 1 74 ? 5.418 10.679 -8.980 1.00 90.00 74 LEU A C 1
ATOM 580 O O . LEU A 1 74 ? 5.266 11.826 -8.559 1.00 90.00 74 LEU A O 1
ATOM 584 N N . LYS A 1 75 ? 4.772 10.218 -10.054 1.00 91.81 75 LYS A N 1
ATOM 585 C CA . LYS A 1 75 ? 3.773 10.995 -10.795 1.00 91.81 75 LYS A CA 1
ATOM 586 C C . LYS A 1 75 ? 2.375 10.500 -10.457 1.00 91.81 75 LYS A C 1
ATOM 588 O O . LYS A 1 75 ? 2.028 9.368 -10.781 1.00 91.81 75 LYS A O 1
ATOM 593 N N . ASN A 1 76 ? 1.586 11.365 -9.830 1.00 91.94 76 ASN A N 1
ATOM 594 C CA . ASN A 1 76 ? 0.194 11.094 -9.488 1.00 91.94 76 ASN A CA 1
ATOM 595 C C . ASN A 1 76 ? -0.732 11.799 -10.479 1.00 91.94 76 ASN A C 1
ATOM 597 O O . ASN A 1 76 ? -0.505 12.955 -10.830 1.00 91.94 76 ASN A O 1
ATOM 601 N N . ILE A 1 77 ? -1.776 11.097 -10.911 1.00 92.81 77 ILE A N 1
ATOM 602 C CA . ILE A 1 77 ? -2.828 11.632 -11.773 1.00 92.81 77 ILE A CA 1
ATOM 603 C C . ILE A 1 77 ? -4.164 11.346 -11.102 1.00 92.81 77 ILE A C 1
ATOM 605 O O . ILE A 1 77 ? -4.447 10.203 -10.738 1.00 92.81 77 ILE A O 1
ATOM 609 N N . GLU A 1 78 ? -4.992 12.374 -10.978 1.00 92.25 78 GLU A N 1
ATOM 610 C CA . GLU A 1 78 ? -6.358 12.235 -10.493 1.00 92.25 78 GLU A CA 1
ATOM 611 C C . GLU A 1 78 ? -7.316 11.988 -11.660 1.00 92.25 78 GLU A C 1
ATOM 613 O O . GLU A 1 78 ? -7.271 12.668 -12.688 1.00 92.25 78 GLU A O 1
ATOM 618 N N . VAL A 1 79 ? -8.186 10.990 -11.501 1.00 91.88 79 VAL A N 1
ATOM 619 C CA . VAL A 1 79 ? -9.221 10.637 -12.476 1.00 91.88 79 VAL A CA 1
ATOM 620 C C . VAL A 1 79 ? -10.576 10.940 -11.853 1.00 91.88 79 VAL A C 1
ATOM 622 O O . VAL A 1 79 ? -11.087 10.160 -11.054 1.00 91.88 79 VAL A O 1
ATOM 625 N N . ASN A 1 80 ? -11.156 12.083 -12.217 1.00 88.94 80 ASN A N 1
ATOM 626 C CA . ASN A 1 80 ? -12.394 12.570 -11.598 1.00 88.94 80 ASN A CA 1
ATOM 627 C C . ASN A 1 80 ? -13.632 11.784 -12.048 1.00 88.94 80 ASN A C 1
ATOM 629 O O . ASN A 1 80 ? -14.527 11.511 -11.251 1.00 88.94 80 ASN A O 1
ATOM 633 N N . LYS A 1 81 ? -13.694 11.399 -13.328 1.00 89.62 81 LYS A N 1
ATOM 634 C CA . LYS A 1 81 ? -14.787 10.578 -13.861 1.00 89.62 81 LYS A CA 1
ATOM 635 C C . LYS A 1 81 ? -14.448 9.103 -13.695 1.00 89.62 81 LYS A C 1
ATOM 637 O O . LYS A 1 81 ? -13.768 8.508 -14.530 1.00 89.62 81 LYS A O 1
ATOM 642 N N . VAL A 1 82 ? -14.913 8.538 -12.587 1.00 87.25 82 VAL A N 1
ATOM 643 C CA . VAL A 1 82 ? -14.750 7.120 -12.249 1.00 87.25 82 VAL A CA 1
ATOM 644 C C . VAL A 1 82 ? -15.724 6.233 -13.033 1.00 87.25 82 VAL A C 1
ATOM 646 O O . VAL A 1 82 ? -16.765 6.696 -13.494 1.00 87.25 82 VAL A O 1
ATOM 649 N N . GLY A 1 83 ? -15.387 4.951 -13.181 1.00 84.88 83 GLY A N 1
ATOM 650 C CA . GLY A 1 83 ? -16.134 3.986 -13.998 1.00 84.88 83 GLY A CA 1
ATOM 651 C C . GLY A 1 83 ? -15.533 3.810 -15.396 1.00 84.88 83 GLY A C 1
ATOM 652 O O . GLY A 1 83 ? -14.898 4.717 -15.927 1.00 84.88 83 GLY A O 1
ATOM 653 N N . GLY A 1 84 ? -15.712 2.626 -15.986 1.00 89.31 84 GLY A N 1
ATOM 654 C CA . GLY A 1 84 ? -15.112 2.262 -17.275 1.00 89.31 84 GLY A CA 1
ATOM 655 C C . GLY A 1 84 ? -13.674 1.736 -17.173 1.00 89.31 84 GLY A C 1
ATOM 656 O O . GLY A 1 84 ? -13.224 1.317 -16.107 1.00 89.31 84 GLY A O 1
ATOM 657 N N . MET A 1 85 ? -12.969 1.726 -18.305 1.00 91.06 85 MET A N 1
ATOM 658 C CA . MET A 1 85 ? -11.596 1.230 -18.424 1.00 91.06 85 MET A CA 1
ATOM 659 C C . MET A 1 85 ? -10.602 2.386 -18.554 1.00 91.06 85 MET A C 1
ATOM 661 O O . MET A 1 85 ? -10.836 3.342 -19.297 1.00 91.06 85 MET A O 1
ATOM 665 N N . LEU A 1 86 ? -9.469 2.263 -17.862 1.00 93.31 86 LEU A N 1
ATOM 666 C CA . LEU A 1 86 ? -8.287 3.087 -18.100 1.00 93.31 86 LEU A CA 1
ATOM 667 C C . LEU A 1 86 ? -7.369 2.362 -19.079 1.00 93.31 86 LEU A C 1
ATOM 669 O O . LEU A 1 86 ? -6.992 1.213 -18.847 1.00 93.31 86 LEU A O 1
ATOM 673 N N . PHE A 1 87 ? -6.986 3.042 -20.153 1.00 94.38 87 PHE A N 1
ATOM 674 C CA . PHE A 1 87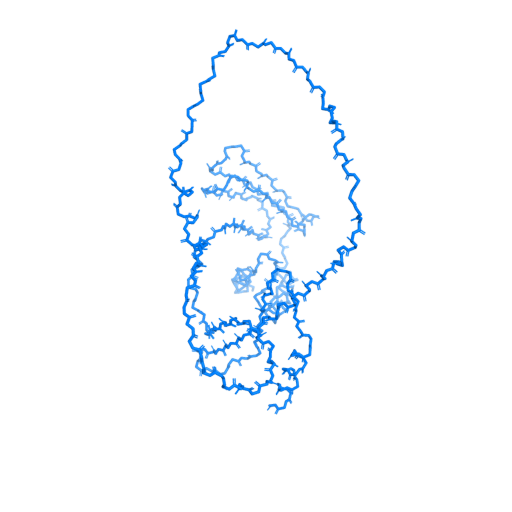 ? -6.029 2.527 -21.121 1.00 94.38 87 PHE A CA 1
ATOM 675 C C . PHE A 1 87 ? -4.674 3.163 -20.873 1.00 94.38 87 PHE A C 1
ATOM 677 O O . PHE A 1 87 ? -4.558 4.389 -20.852 1.00 94.38 87 PHE A O 1
ATOM 684 N N . VAL A 1 88 ? -3.655 2.323 -20.710 1.00 94.75 88 VAL A N 1
ATOM 685 C CA . VAL A 1 88 ? -2.272 2.750 -20.513 1.00 94.75 88 VAL A CA 1
ATOM 686 C C . VAL A 1 88 ? -1.428 2.165 -21.628 1.00 94.75 88 VAL A C 1
ATOM 688 O O . VAL A 1 88 ? -1.317 0.949 -21.759 1.00 94.75 88 VAL A O 1
ATOM 691 N N . GLN A 1 89 ? -0.847 3.038 -22.439 1.00 95.00 89 GLN A N 1
ATOM 692 C CA . GLN A 1 89 ? 0.067 2.669 -23.511 1.00 95.00 89 GLN A CA 1
ATOM 693 C C . GLN A 1 89 ? 1.445 3.217 -23.184 1.00 95.00 89 GLN A C 1
ATOM 695 O O . GLN A 1 89 ? 1.600 4.412 -22.948 1.00 95.00 89 GLN A O 1
ATOM 700 N N . THR A 1 90 ? 2.445 2.346 -23.167 1.00 94.62 90 THR A N 1
ATOM 701 C CA . THR A 1 90 ? 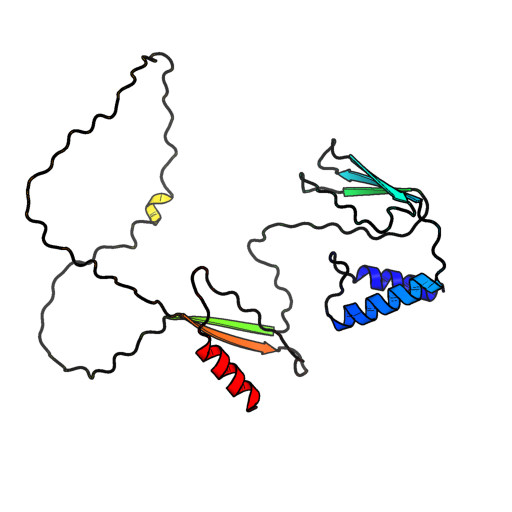3.823 2.719 -22.850 1.00 94.62 90 THR A CA 1
ATOM 702 C C . THR A 1 90 ? 4.732 2.499 -24.048 1.00 94.62 90 THR A C 1
ATOM 704 O O . THR A 1 90 ? 4.628 1.471 -24.713 1.00 94.62 90 THR A O 1
ATOM 707 N N . ALA A 1 91 ? 5.654 3.425 -24.288 1.00 94.50 91 ALA A N 1
ATOM 708 C CA . ALA A 1 91 ? 6.671 3.332 -25.329 1.00 94.50 91 ALA A CA 1
ATOM 709 C C . ALA A 1 91 ? 8.042 3.753 -24.784 1.00 94.50 91 ALA A C 1
ATOM 711 O O . ALA A 1 91 ? 8.125 4.623 -23.920 1.00 94.50 91 ALA A O 1
ATOM 712 N N . GLY A 1 92 ? 9.119 3.162 -25.304 1.00 92.62 92 GLY A N 1
ATOM 713 C CA . GLY A 1 92 ? 10.494 3.468 -24.899 1.00 92.62 92 GLY A CA 1
ATOM 714 C C . GLY A 1 92 ? 11.156 2.359 -24.076 1.00 92.62 92 GLY A C 1
ATOM 715 O O . GLY A 1 92 ? 10.775 1.195 -24.170 1.00 92.62 92 GLY A O 1
ATOM 716 N N . HIS A 1 93 ? 12.173 2.728 -23.297 1.00 89.69 93 HIS A N 1
ATOM 717 C CA . HIS A 1 93 ? 13.019 1.818 -22.525 1.00 89.69 93 HIS A CA 1
ATOM 718 C C . HIS A 1 93 ? 12.968 2.172 -21.041 1.00 89.69 93 HIS A C 1
ATOM 720 O O . HIS A 1 93 ? 13.075 3.334 -20.660 1.00 89.69 93 HIS A O 1
ATOM 726 N N . GLY A 1 94 ? 12.830 1.167 -20.188 1.00 87.06 94 GLY A N 1
ATOM 727 C CA . GLY A 1 94 ? 12.797 1.358 -18.744 1.00 87.06 94 GLY A CA 1
ATOM 728 C C . GLY A 1 94 ? 11.836 0.390 -18.077 1.00 87.06 94 GLY A C 1
ATOM 729 O O . GLY A 1 94 ? 11.054 -0.294 -18.734 1.00 87.06 94 GLY A O 1
ATOM 730 N N . ILE A 1 95 ? 11.915 0.330 -16.753 1.00 83.25 95 ILE A N 1
ATOM 731 C CA . ILE A 1 95 ? 11.049 -0.501 -15.920 1.00 83.25 95 ILE A CA 1
ATOM 732 C C . ILE A 1 95 ? 10.437 0.407 -14.862 1.00 83.25 95 ILE A C 1
ATOM 734 O O . ILE A 1 95 ? 11.140 1.190 -14.227 1.00 83.25 95 ILE A O 1
ATOM 738 N N . GLY A 1 96 ? 9.128 0.296 -14.669 1.00 83.25 96 GLY A N 1
ATOM 739 C CA . GLY A 1 96 ? 8.387 1.076 -13.688 1.00 83.25 96 GLY A CA 1
ATOM 740 C C . GLY A 1 96 ? 7.212 0.288 -13.128 1.00 83.25 96 GLY A C 1
ATOM 741 O O . GLY A 1 96 ? 6.867 -0.781 -13.624 1.00 83.25 96 GLY A O 1
ATOM 742 N N . SER A 1 97 ? 6.599 0.831 -12.080 1.00 85.00 97 SER A N 1
ATOM 743 C CA . SER A 1 97 ? 5.388 0.281 -11.473 1.00 85.00 97 SER A CA 1
ATOM 744 C C . SER A 1 97 ? 4.265 1.297 -11.594 1.00 85.00 97 SER A C 1
ATOM 746 O O . SER A 1 97 ? 4.454 2.467 -11.267 1.00 85.00 97 SER A O 1
ATOM 748 N N . LEU A 1 98 ? 3.091 0.833 -12.008 1.00 88.00 98 LEU A N 1
ATOM 749 C CA . LEU A 1 98 ? 1.860 1.611 -12.015 1.00 88.00 98 LEU A CA 1
ATOM 750 C C . LEU A 1 98 ? 0.885 1.004 -11.006 1.00 88.00 98 LEU A C 1
ATOM 752 O O . LEU A 1 98 ? 0.667 -0.205 -10.996 1.00 88.00 98 LEU A O 1
ATOM 756 N N . SER A 1 99 ? 0.267 1.851 -10.188 1.00 87.50 99 SER A N 1
ATOM 757 C CA . SER A 1 99 ? -0.785 1.448 -9.257 1.00 87.50 99 SER A CA 1
ATOM 758 C C . SER A 1 99 ? -1.997 2.354 -9.423 1.00 87.50 99 SER A C 1
ATOM 760 O O . SER A 1 99 ? -1.864 3.576 -9.420 1.00 87.50 99 SER A O 1
ATOM 762 N N . VAL A 1 100 ? -3.182 1.754 -9.528 1.00 89.19 100 VAL A N 1
ATOM 763 C CA . VAL A 1 100 ? -4.457 2.477 -9.589 1.00 89.19 100 VAL A CA 1
ATOM 764 C C . VAL A 1 100 ? -5.134 2.392 -8.227 1.00 89.19 100 VAL A C 1
ATOM 766 O O . VAL A 1 100 ? -5.305 1.303 -7.683 1.00 89.19 100 VAL A O 1
ATOM 769 N N . LYS A 1 101 ? -5.525 3.543 -7.672 1.00 88.00 101 LYS A N 1
ATOM 770 C CA . LYS A 1 101 ? -6.240 3.628 -6.394 1.00 88.00 101 LYS A CA 1
ATOM 771 C C . LYS A 1 101 ? -7.665 4.090 -6.624 1.00 88.00 101 LYS A C 1
ATOM 773 O O . LYS A 1 101 ? -7.883 5.215 -7.059 1.00 88.00 101 LYS A O 1
ATOM 778 N N . LEU A 1 102 ? -8.617 3.242 -6.254 1.00 88.69 102 LEU A N 1
ATOM 779 C CA . LEU A 1 102 ? -10.034 3.577 -6.224 1.00 88.69 102 LEU A CA 1
ATOM 780 C C . LEU A 1 102 ? -10.499 3.638 -4.767 1.00 88.69 102 LEU A C 1
ATOM 782 O O . LEU A 1 102 ? -10.256 2.710 -3.997 1.00 88.69 102 LEU A O 1
ATOM 786 N N . ARG A 1 103 ? -11.159 4.734 -4.388 1.00 88.56 103 ARG A N 1
ATOM 787 C CA . ARG A 1 103 ? -11.810 4.887 -3.082 1.00 88.56 103 ARG A CA 1
ATOM 788 C C . ARG A 1 103 ? -13.299 5.093 -3.315 1.00 88.56 103 ARG A C 1
ATOM 790 O O . ARG A 1 103 ? -13.674 5.965 -4.089 1.00 88.56 103 ARG A O 1
ATOM 797 N N . TYR A 1 104 ? -14.117 4.284 -2.660 1.00 88.88 104 TYR A N 1
ATOM 798 C CA . TYR A 1 104 ? -15.571 4.362 -2.710 1.00 88.88 104 TYR A CA 1
ATOM 799 C C . TYR A 1 104 ? -16.142 3.877 -1.379 1.00 88.88 104 TYR A C 1
ATOM 801 O O . TYR A 1 104 ? -15.487 3.121 -0.659 1.00 88.88 104 TYR A O 1
ATOM 809 N N . ASN A 1 105 ? -17.347 4.335 -1.054 1.00 90.19 105 ASN A N 1
ATOM 810 C CA . ASN A 1 105 ? -18.052 3.897 0.142 1.00 90.19 105 ASN A CA 1
ATOM 811 C C . ASN A 1 105 ? -18.800 2.600 -0.165 1.00 90.19 105 ASN A C 1
ATOM 813 O O . ASN A 1 105 ? -19.404 2.461 -1.229 1.00 90.19 105 ASN A O 1
ATOM 817 N N . VAL A 1 106 ? -18.762 1.661 0.773 1.00 88.69 106 VAL A N 1
ATOM 818 C CA . VAL A 1 106 ? -19.488 0.391 0.693 1.00 88.69 106 VAL A CA 1
ATOM 819 C C . VAL A 1 106 ? -20.429 0.331 1.885 1.00 88.69 106 VAL A C 1
ATOM 821 O O . VAL A 1 106 ? -20.007 0.649 2.991 1.00 88.69 106 VAL A O 1
ATOM 824 N N . VAL A 1 107 ? -21.689 -0.048 1.655 1.00 86.56 107 VAL A N 1
ATOM 825 C CA . VAL A 1 107 ? -22.707 -0.132 2.718 1.00 86.56 107 VAL A CA 1
ATOM 826 C C . VAL A 1 107 ? -22.355 -1.243 3.703 1.00 86.56 107 VAL A C 1
ATOM 828 O O . VAL A 1 107 ? -22.258 -0.990 4.896 1.00 86.56 107 VAL A O 1
ATOM 831 N N . ASN A 1 108 ? -22.081 -2.441 3.184 1.00 81.75 108 ASN A N 1
ATOM 832 C CA . ASN A 1 108 ? -21.616 -3.576 3.971 1.00 81.75 108 ASN A CA 1
ATOM 833 C C . ASN A 1 108 ? -20.253 -4.021 3.433 1.00 81.75 108 ASN A C 1
ATOM 835 O O . ASN A 1 108 ? -20.165 -4.400 2.260 1.00 81.75 108 ASN A O 1
ATOM 839 N N . PRO A 1 109 ? -19.178 -3.960 4.234 1.00 76.06 109 PRO A N 1
ATOM 840 C CA . PRO A 1 109 ? -17.878 -4.437 3.794 1.00 76.06 109 PRO A CA 1
ATOM 841 C C . PRO A 1 109 ? -17.950 -5.945 3.501 1.00 76.06 109 PRO A C 1
ATOM 843 O O . PRO A 1 109 ? -18.639 -6.672 4.217 1.00 76.06 109 PRO A O 1
ATOM 846 N N . PRO A 1 110 ? -17.250 -6.440 2.465 1.00 73.12 110 PRO A N 1
ATOM 847 C CA . PRO A 1 110 ? -17.207 -7.870 2.193 1.00 73.12 110 PRO A CA 1
ATOM 848 C C . PRO A 1 110 ? -16.611 -8.606 3.396 1.00 73.12 110 PRO A C 1
ATOM 850 O O . PRO A 1 110 ? -15.572 -8.187 3.919 1.00 73.12 110 PRO A O 1
ATOM 853 N N . GLU A 1 111 ? -17.249 -9.705 3.804 1.00 66.88 111 GLU A N 1
ATOM 854 C CA . GLU A 1 111 ? -16.750 -10.593 4.853 1.00 66.88 111 GLU A CA 1
ATOM 855 C C . GLU A 1 111 ? -15.385 -11.144 4.429 1.00 66.88 111 GLU A C 1
ATOM 857 O O . GLU A 1 111 ? -15.259 -12.057 3.611 1.00 66.88 111 GLU A O 1
ATOM 862 N N . LYS A 1 112 ? -14.316 -10.541 4.946 1.00 65.38 112 LYS A N 1
ATOM 863 C CA . LYS A 1 112 ? -12.996 -11.157 4.881 1.00 65.38 112 LYS A CA 1
ATOM 864 C C . LYS A 1 112 ? -12.997 -12.293 5.890 1.00 65.38 112 LYS A C 1
ATOM 866 O O . LYS A 1 112 ? -13.558 -12.148 6.970 1.00 65.38 112 LYS A O 1
ATOM 871 N N . ILE A 1 113 ? -12.334 -13.400 5.555 1.00 62.56 113 ILE A N 1
ATOM 872 C CA . ILE A 1 113 ? -12.067 -14.481 6.507 1.00 62.56 113 ILE A CA 1
ATOM 873 C C . ILE A 1 113 ? -11.176 -13.895 7.609 1.00 62.56 113 ILE A C 1
ATOM 875 O O . ILE A 1 113 ? -9.948 -13.849 7.491 1.00 62.56 113 ILE A O 1
ATOM 879 N N . CYS A 1 114 ? -11.804 -13.361 8.650 1.00 71.25 114 CYS A N 1
ATOM 880 C CA . CYS A 1 114 ? -11.131 -12.842 9.819 1.00 71.25 114 CYS A CA 1
ATOM 881 C C . CYS A 1 114 ? -10.666 -14.046 10.630 1.00 71.25 114 CYS A C 1
ATOM 883 O O . CYS A 1 114 ? -11.467 -14.829 11.126 1.00 71.25 114 CYS A O 1
ATOM 885 N N . LYS A 1 115 ? -9.347 -14.203 10.773 1.00 85.69 115 LYS A N 1
A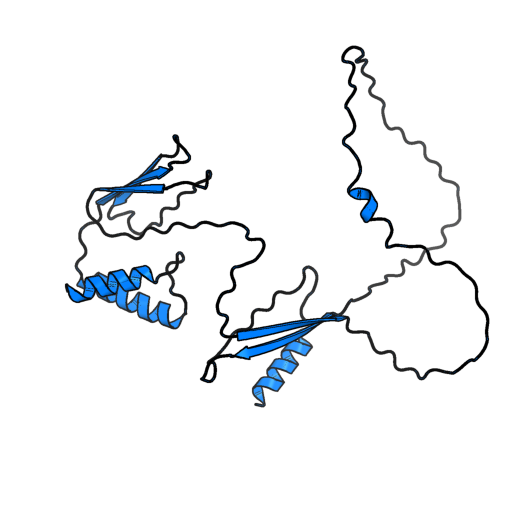TOM 886 C CA . LYS A 1 115 ? -8.780 -15.201 11.693 1.00 85.69 115 LYS A CA 1
ATOM 887 C C . LYS A 1 115 ? -8.968 -14.815 13.162 1.00 85.69 115 LYS A C 1
ATOM 889 O O . LYS A 1 115 ? -8.528 -15.552 14.033 1.00 85.69 115 LYS A O 1
ATOM 894 N N . PHE A 1 116 ? -9.570 -13.663 13.428 1.00 87.88 116 PHE A N 1
ATOM 895 C CA . PHE A 1 116 ? -9.917 -13.197 14.756 1.00 87.88 116 PHE A CA 1
ATOM 896 C C . PHE A 1 116 ? -11.423 -13.006 14.831 1.00 87.88 116 PHE A C 1
ATOM 898 O O . PHE A 1 116 ? -12.022 -12.394 13.949 1.00 87.88 116 PHE A O 1
ATOM 905 N N . ASP A 1 117 ? -11.992 -13.538 15.897 1.00 88.50 117 ASP A N 1
ATOM 906 C CA . ASP A 1 117 ? -13.346 -13.286 16.354 1.00 88.50 117 ASP A CA 1
ATOM 907 C C . ASP A 1 117 ? -13.269 -12.162 17.389 1.00 88.50 117 ASP A C 1
ATOM 909 O O . ASP A 1 117 ? -12.521 -12.283 18.362 1.00 88.50 117 ASP A O 1
ATOM 913 N N . VAL A 1 118 ? -13.945 -11.043 17.133 1.00 88.88 118 VAL A N 1
ATOM 914 C CA . VAL A 1 118 ? -13.873 -9.837 17.967 1.00 88.88 118 VAL A CA 1
ATOM 915 C C . VAL A 1 118 ? -15.284 -9.407 18.330 1.00 88.88 118 VAL A C 1
ATOM 917 O O . VAL A 1 118 ? -16.091 -9.112 17.450 1.00 88.88 118 VAL A O 1
ATOM 920 N N . SER A 1 119 ? -15.560 -9.329 19.628 1.00 90.56 119 SER A N 1
ATOM 921 C CA . SER A 1 119 ? -16.809 -8.812 20.178 1.00 90.56 119 SER A CA 1
ATOM 922 C C . SER A 1 119 ? -16.536 -7.534 20.960 1.00 90.56 119 SER A C 1
ATOM 924 O O . SER A 1 119 ? -15.652 -7.508 21.822 1.00 90.56 119 SER A O 1
ATOM 926 N N . VAL A 1 120 ? -17.312 -6.493 20.671 1.00 91.25 120 VAL A N 1
ATOM 927 C CA . VAL A 1 120 ? -17.250 -5.203 21.361 1.00 91.25 120 VAL A CA 1
ATOM 928 C C . VAL A 1 120 ? -18.607 -4.941 21.990 1.00 91.25 120 VAL A C 1
ATOM 930 O O . VAL A 1 120 ? -19.621 -5.003 21.298 1.00 91.25 120 VAL A O 1
ATOM 933 N N . ASP A 1 121 ? -18.608 -4.646 23.283 1.00 92.88 121 ASP A N 1
ATOM 934 C CA . ASP A 1 121 ? -19.794 -4.266 24.041 1.00 92.88 121 ASP A CA 1
ATOM 935 C C . ASP A 1 121 ? -19.567 -2.914 24.724 1.00 92.88 121 ASP A C 1
ATOM 937 O O . ASP A 1 121 ? -18.470 -2.629 25.214 1.00 92.88 121 ASP A O 1
ATOM 941 N N . VAL A 1 122 ? -20.589 -2.059 24.728 1.00 92.06 122 VAL A N 1
ATOM 942 C CA . VAL A 1 122 ? -20.505 -0.692 25.258 1.00 92.06 122 VAL A CA 1
ATOM 943 C C . VAL A 1 122 ? -21.672 -0.457 26.200 1.00 92.06 122 VAL A C 1
ATOM 945 O O . VAL A 1 122 ? -22.832 -0.582 25.816 1.00 92.06 122 VAL A O 1
ATOM 948 N N . THR A 1 123 ? -21.356 -0.080 27.435 1.00 92.31 123 THR A N 1
ATOM 949 C CA . THR A 1 123 ? -22.347 0.157 28.491 1.00 92.31 123 THR A CA 1
ATOM 950 C C . THR A 1 123 ? -22.059 1.467 29.210 1.00 92.31 123 THR A C 1
ATOM 952 O O . THR A 1 123 ? -20.901 1.838 29.381 1.00 92.31 123 THR A O 1
ATOM 955 N N . GLU A 1 124 ? -23.091 2.177 29.656 1.00 89.44 124 GLU A N 1
ATOM 956 C CA . GLU A 1 124 ? -22.916 3.332 30.541 1.00 89.44 124 GLU A CA 1
ATOM 957 C C . GLU A 1 124 ? -22.526 2.858 31.945 1.00 89.44 124 GLU A C 1
ATOM 959 O O . GLU A 1 124 ? -23.203 2.022 32.556 1.00 89.44 124 GLU A O 1
ATOM 964 N N . ALA A 1 125 ? -21.428 3.395 32.472 1.00 80.50 125 ALA A N 1
ATOM 965 C CA . ALA A 1 125 ? -21.019 3.164 33.843 1.00 80.50 125 ALA A CA 1
ATOM 966 C C . ALA A 1 125 ? -21.932 3.981 34.762 1.00 80.50 125 ALA A C 1
ATOM 968 O O . ALA A 1 125 ? -21.750 5.179 34.956 1.00 80.50 125 ALA A O 1
ATOM 969 N N . LYS A 1 126 ? -22.950 3.327 35.324 1.00 70.19 126 LYS A N 1
ATOM 970 C CA . LYS A 1 126 ? -23.763 3.923 36.386 1.00 70.19 126 LYS A CA 1
ATOM 971 C C . LYS A 1 126 ? -22.878 4.134 37.613 1.00 70.19 126 LYS A C 1
ATOM 973 O O . LYS A 1 126 ? -22.380 3.156 38.172 1.00 70.19 126 LYS A O 1
ATOM 978 N N . GLU A 1 127 ? -22.706 5.381 38.046 1.00 55.66 127 GLU A N 1
ATOM 979 C CA . GLU A 1 127 ? -22.094 5.675 39.342 1.00 55.66 127 GLU A CA 1
ATOM 980 C C . GLU A 1 127 ? -22.924 5.018 40.452 1.00 55.66 127 GLU A C 1
ATOM 982 O O . GLU A 1 127 ? -24.111 5.294 40.640 1.00 55.66 127 GLU A O 1
ATOM 987 N N . GLY A 1 128 ? -22.308 4.086 41.177 1.00 45.50 128 GLY A N 1
ATOM 988 C CA . GLY A 1 128 ? -22.939 3.421 42.304 1.00 45.50 128 GLY A CA 1
ATOM 989 C C . GLY A 1 128 ? -23.061 4.368 43.492 1.00 45.50 128 GLY A C 1
ATOM 990 O O . GLY A 1 128 ? -22.096 4.565 44.222 1.00 45.50 128 GLY A O 1
ATOM 991 N N . THR A 1 129 ? -24.256 4.891 43.762 1.00 37.78 129 THR A N 1
ATOM 992 C CA . THR A 1 129 ? -24.589 5.394 45.101 1.00 37.78 129 THR A CA 1
ATOM 993 C C . THR A 1 129 ? -25.042 4.216 45.961 1.00 37.78 129 THR A C 1
ATOM 995 O O . THR A 1 129 ? -26.150 3.701 45.825 1.00 37.78 129 THR A O 1
ATOM 998 N N . SER A 1 130 ? -24.174 3.753 46.859 1.00 44.03 130 SER A N 1
ATOM 999 C CA . SER A 1 130 ? -24.547 2.808 47.909 1.00 44.03 130 SER A CA 1
ATOM 1000 C C . SER A 1 130 ? -25.389 3.516 48.977 1.00 44.03 130 SER A C 1
ATOM 1002 O O . SER A 1 130 ? -24.849 4.223 49.827 1.00 44.03 130 SER A O 1
ATOM 1004 N N . ALA A 1 131 ? -26.701 3.294 48.982 1.00 32.47 131 ALA A N 1
ATOM 1005 C CA . ALA A 1 131 ? -27.542 3.491 50.161 1.00 32.47 131 ALA A CA 1
ATOM 1006 C C . ALA A 1 131 ? -28.639 2.409 50.189 1.00 32.47 131 ALA A C 1
ATOM 1008 O O . ALA A 1 131 ? -29.249 2.141 49.153 1.00 32.47 131 ALA A O 1
ATOM 1009 N N . PRO A 1 132 ? -28.888 1.743 51.334 1.00 36.88 132 PRO A N 1
ATOM 1010 C CA . PRO A 1 132 ? -29.872 0.667 51.404 1.00 36.88 132 PRO 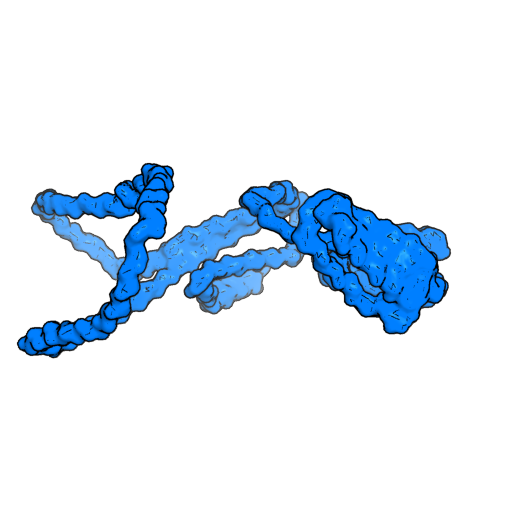A CA 1
ATOM 1011 C C . PRO A 1 132 ? -31.301 1.220 51.252 1.00 36.88 132 PRO A C 1
ATOM 1013 O O . PRO A 1 132 ? -31.591 2.303 51.771 1.00 36.88 132 PRO A O 1
ATOM 1016 N N . PRO A 1 133 ? -32.222 0.491 50.593 1.00 35.19 133 PRO A N 1
ATOM 1017 C CA . PRO A 1 133 ? -33.588 0.957 50.420 1.00 35.19 133 PRO A CA 1
ATOM 1018 C C . PRO A 1 133 ? -34.333 0.892 51.758 1.00 35.19 133 PRO A C 1
ATOM 1020 O O . PRO A 1 133 ? -34.555 -0.186 52.312 1.00 35.19 133 PRO A O 1
ATOM 1023 N N . LYS A 1 134 ? -34.759 2.051 52.271 1.00 33.00 134 LYS A N 1
ATOM 1024 C CA . LYS A 1 134 ? -35.842 2.106 53.257 1.00 33.00 134 LYS A CA 1
ATOM 1025 C C . LYS A 1 134 ? -37.142 1.785 52.527 1.00 33.00 134 LYS A C 1
ATOM 1027 O O . LYS A 1 134 ? -37.529 2.485 51.597 1.00 33.00 134 LYS A O 1
ATOM 1032 N N . GLN A 1 135 ? -37.782 0.698 52.939 1.00 38.16 135 GLN A N 1
ATOM 1033 C CA . GLN A 1 135 ? -39.147 0.378 52.550 1.00 38.16 135 GLN A CA 1
ATOM 1034 C C . GLN A 1 135 ? -40.089 1.420 53.155 1.00 38.16 135 GLN A C 1
ATOM 1036 O O . GLN A 1 135 ? -40.203 1.499 54.376 1.00 38.16 135 GLN A O 1
ATOM 1041 N N . GLU A 1 136 ? -40.812 2.151 52.312 1.00 32.06 136 GLU A N 1
ATOM 1042 C CA . GLU A 1 136 ? -42.092 2.737 52.697 1.00 32.06 136 GLU A CA 1
ATOM 1043 C C . GLU A 1 136 ? -43.171 2.243 51.735 1.00 32.06 136 GLU A C 1
ATOM 1045 O O . GLU A 1 136 ? -43.125 2.434 50.521 1.00 32.06 136 GLU A O 1
ATOM 1050 N N . VAL A 1 137 ? -44.124 1.519 52.316 1.00 34.84 137 VAL A N 1
ATOM 1051 C CA . VAL A 1 137 ? -45.351 1.047 51.686 1.00 34.84 137 VAL A CA 1
ATOM 1052 C C . VAL A 1 137 ? -46.393 2.154 51.831 1.00 34.84 137 VAL A C 1
ATOM 1054 O O . VAL A 1 137 ? -46.751 2.508 52.951 1.00 34.84 137 VAL A O 1
ATOM 1057 N N . GLY A 1 138 ? -46.931 2.658 50.718 1.00 29.28 138 GLY A N 1
ATOM 1058 C CA . GLY A 1 138 ? -48.059 3.595 50.734 1.00 29.28 138 GLY A CA 1
ATOM 1059 C C . GLY A 1 138 ? -48.507 4.034 49.337 1.00 29.28 138 GLY A C 1
ATOM 1060 O O . GLY A 1 138 ? -47.839 4.832 48.700 1.00 29.28 138 GLY A O 1
ATOM 1061 N N . LYS A 1 139 ? -49.640 3.483 48.879 1.00 27.39 139 LYS A N 1
ATOM 1062 C CA . LYS A 1 139 ? -50.399 3.762 47.631 1.00 27.39 139 LYS A CA 1
ATOM 1063 C C . LYS A 1 139 ? -50.662 5.284 47.453 1.00 27.39 139 LYS A C 1
ATOM 1065 O O . LYS A 1 139 ? -50.732 5.975 48.458 1.00 27.39 139 LYS A O 1
ATOM 1070 N N . VAL A 1 140 ? -50.895 5.895 46.282 1.00 26.50 140 VAL A N 1
ATOM 1071 C CA . VAL A 1 140 ? -51.817 5.593 45.162 1.00 26.50 140 VAL A CA 1
ATOM 1072 C C . VAL A 1 140 ? -51.413 6.431 43.915 1.00 26.50 140 VAL A C 1
ATOM 1074 O O . VAL A 1 140 ? -50.752 7.454 44.040 1.00 26.50 140 VAL A O 1
ATOM 1077 N N . SER A 1 141 ? -51.864 5.957 42.752 1.00 28.34 141 SER A N 1
ATOM 1078 C CA . SER A 1 141 ? -51.756 6.349 41.332 1.00 28.34 141 SER A CA 1
ATOM 1079 C C . SER A 1 141 ? -52.131 7.779 40.866 1.00 28.34 141 SER A C 1
ATOM 1081 O O . SER A 1 141 ? -52.690 8.555 41.635 1.00 28.34 141 SER A O 1
ATOM 1083 N N . PHE A 1 142 ? -51.965 7.970 39.535 1.00 27.69 142 PHE A N 1
ATOM 1084 C CA . PHE A 1 142 ? -52.349 9.062 38.600 1.00 27.69 142 PHE A CA 1
ATOM 1085 C C . PHE A 1 142 ? -51.259 10.143 38.406 1.00 27.69 142 PHE A C 1
ATOM 1087 O O . PHE A 1 142 ? -50.796 10.713 39.380 1.00 27.69 142 PHE A O 1
ATOM 1094 N N . ASP A 1 143 ? -50.798 10.542 37.214 1.00 30.69 143 ASP A N 1
ATOM 1095 C CA . ASP A 1 143 ? -51.124 10.234 35.813 1.00 30.69 143 ASP A CA 1
ATOM 1096 C C . ASP A 1 143 ? -50.148 11.049 34.908 1.00 30.69 143 ASP A C 1
ATOM 1098 O O . ASP A 1 143 ? -49.599 12.045 35.373 1.00 30.69 143 ASP A O 1
ATOM 1102 N N . HIS A 1 144 ? -50.029 10.703 33.617 1.00 35.12 144 HIS A N 1
ATOM 1103 C CA . HIS A 1 144 ? -49.372 11.433 32.498 1.00 35.12 144 HIS A CA 1
ATOM 1104 C C . HIS A 1 144 ? -47.882 11.190 32.196 1.00 35.12 144 HIS A C 1
ATOM 1106 O O . HIS A 1 144 ? -46.974 11.874 32.661 1.00 35.12 144 HIS A O 1
ATOM 1112 N N . GLN A 1 145 ? -47.682 10.310 31.219 1.00 45.91 145 GLN A N 1
ATOM 1113 C CA . GLN A 1 145 ? -46.544 10.295 30.309 1.00 45.91 145 GLN A CA 1
ATOM 1114 C C . GLN A 1 145 ? -46.977 10.952 28.988 1.00 45.91 145 GLN A C 1
ATOM 1116 O O . GLN A 1 145 ? -48.092 10.687 28.535 1.00 45.91 145 GLN A O 1
ATOM 1121 N N . PRO A 1 146 ? -46.121 11.751 28.331 1.00 45.50 146 PRO A N 1
ATOM 1122 C CA . PRO A 1 146 ? -46.215 11.878 26.887 1.00 45.50 146 PRO A CA 1
ATOM 1123 C C . PRO A 1 146 ? -44.933 11.375 26.212 1.00 45.50 146 PRO A C 1
ATOM 1125 O O . PRO A 1 146 ? -43.860 11.959 26.328 1.00 45.50 146 PRO A O 1
ATOM 1128 N N . ASP A 1 147 ? -45.073 10.243 25.524 1.00 39.69 147 ASP A N 1
ATOM 1129 C CA . ASP A 1 147 ? -44.794 10.065 24.094 1.00 39.69 147 ASP A CA 1
ATOM 1130 C C . ASP A 1 147 ? -43.683 10.927 23.456 1.00 39.69 147 ASP A C 1
ATOM 1132 O O . ASP A 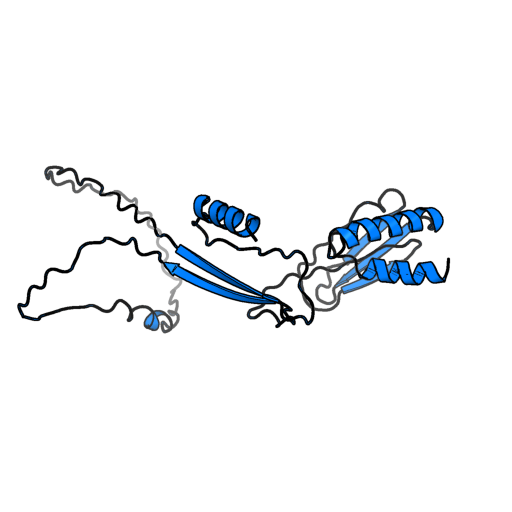1 147 ? -43.961 11.831 22.668 1.00 39.69 147 ASP A O 1
ATOM 1136 N N . LEU A 1 148 ? -42.412 10.570 23.673 1.00 47.66 148 LEU A N 1
ATOM 1137 C CA . LEU A 1 148 ? -41.300 11.032 22.819 1.00 47.66 148 LEU A CA 1
ATOM 1138 C C . LEU A 1 148 ? -40.997 10.091 21.638 1.00 47.66 148 LEU A C 1
ATOM 1140 O O . LEU A 1 148 ? -40.157 10.404 20.800 1.00 47.66 148 LEU A O 1
ATOM 1144 N N . ILE A 1 149 ? -41.729 8.980 21.506 1.00 45.62 149 ILE A N 1
ATOM 1145 C CA . ILE A 1 149 ? -41.625 8.052 20.365 1.00 45.62 149 ILE A CA 1
ATOM 1146 C C . ILE A 1 149 ? -42.936 8.070 19.570 1.00 45.62 149 ILE A C 1
ATOM 1148 O O . ILE A 1 149 ? -43.598 7.064 19.369 1.00 45.62 149 ILE A O 1
ATOM 1152 N N . ARG A 1 150 ? -43.375 9.263 19.164 1.00 41.69 150 ARG A N 1
ATOM 1153 C CA . ARG A 1 150 ? -44.447 9.429 18.164 1.00 41.69 150 ARG A CA 1
ATOM 1154 C C . ARG A 1 150 ? -44.242 10.680 17.309 1.00 41.69 150 ARG A C 1
ATOM 1156 O O . ARG A 1 150 ? -45.198 11.304 16.863 1.00 41.69 150 ARG A O 1
ATOM 1163 N N . GLY A 1 151 ? -42.982 11.089 17.145 1.00 40.91 151 GLY A N 1
ATOM 1164 C CA . GLY A 1 151 ? -42.596 12.291 16.398 1.00 40.91 151 GLY A CA 1
ATOM 1165 C C . GLY A 1 151 ? -41.734 12.032 15.162 1.00 40.91 151 GLY A C 1
ATOM 1166 O O . GLY A 1 151 ? -41.645 12.909 14.312 1.00 40.91 151 GLY A O 1
ATOM 1167 N N . MET A 1 152 ? -41.118 10.850 15.025 1.00 42.25 152 MET A N 1
ATOM 1168 C CA . MET A 1 152 ? -40.174 10.581 13.925 1.00 42.25 152 MET A CA 1
ATOM 1169 C C . MET A 1 152 ? -40.772 9.809 12.741 1.00 42.25 152 MET A C 1
ATOM 1171 O O . MET A 1 152 ? -40.219 9.889 11.650 1.00 42.25 152 MET A O 1
ATOM 1175 N N . GLU A 1 153 ? -41.916 9.131 12.891 1.00 40.22 153 GLU A N 1
ATOM 1176 C CA . GLU A 1 153 ? -42.544 8.411 11.765 1.00 40.22 153 GLU A CA 1
ATOM 1177 C C . GLU A 1 153 ? -43.356 9.313 10.821 1.00 40.22 153 GLU A C 1
ATOM 1179 O O . GLU A 1 153 ? -43.552 8.964 9.660 1.00 40.22 153 GLU A O 1
ATOM 1184 N N . ASN A 1 154 ? -43.751 10.516 11.250 1.00 40.69 154 ASN A N 1
ATOM 1185 C CA . ASN A 1 154 ? -44.559 11.420 10.418 1.00 40.69 154 ASN A CA 1
ATOM 1186 C C . ASN A 1 154 ? -43.729 12.339 9.500 1.00 40.69 154 ASN A C 1
ATOM 1188 O O . ASN A 1 154 ? -44.300 13.052 8.682 1.00 40.69 154 ASN A O 1
ATOM 1192 N N . ALA A 1 155 ? -42.394 12.312 9.590 1.00 43.66 155 ALA A N 1
ATOM 1193 C CA . ALA A 1 155 ? -41.508 13.146 8.766 1.00 43.66 155 ALA A CA 1
ATOM 1194 C C . ALA A 1 155 ? -41.142 12.518 7.403 1.00 43.66 155 ALA A C 1
ATOM 1196 O O . ALA A 1 155 ? -40.429 13.130 6.613 1.00 43.66 155 ALA A O 1
ATOM 1197 N N . LEU A 1 156 ? -41.628 11.305 7.107 1.00 49.03 156 LEU A N 1
ATOM 1198 C CA . LEU A 1 156 ? -41.396 10.605 5.833 1.00 49.03 156 LEU A CA 1
ATOM 1199 C C . LEU A 1 156 ? -42.614 10.637 4.889 1.00 49.03 156 LEU A C 1
ATOM 1201 O O . LEU A 1 156 ? -42.637 9.912 3.895 1.00 49.03 156 LEU A O 1
ATOM 1205 N N . GLN A 1 157 ? -43.630 11.463 5.178 1.00 50.31 157 GLN A N 1
ATOM 1206 C CA . GLN A 1 157 ? -44.877 11.510 4.400 1.00 50.31 157 GLN A CA 1
ATOM 1207 C C . GLN A 1 157 ? -45.378 12.917 4.035 1.00 50.31 157 GLN A C 1
ATOM 1209 O O . GLN A 1 157 ? -46.553 13.084 3.708 1.00 50.31 157 GLN A O 1
ATOM 1214 N N . GLU A 1 158 ? -44.511 13.930 4.004 1.00 42.12 158 GLU A N 1
ATOM 1215 C CA . GLU A 1 158 ? -44.873 15.208 3.382 1.00 42.12 158 GLU A CA 1
ATOM 1216 C C . GLU A 1 158 ? -44.590 15.158 1.873 1.00 42.12 158 GLU A C 1
ATOM 1218 O O . GLU A 1 158 ? -43.452 15.025 1.430 1.00 42.12 158 GLU A O 1
ATOM 1223 N N . LYS A 1 159 ? -45.662 15.210 1.070 1.00 41.28 159 LYS A N 1
ATOM 1224 C CA . LYS A 1 159 ? -45.594 15.434 -0.381 1.00 41.28 159 LYS A CA 1
ATOM 1225 C C . LYS A 1 159 ? -45.005 16.817 -0.659 1.00 41.28 159 LYS A C 1
ATOM 1227 O O . LYS A 1 159 ? -45.398 17.783 -0.008 1.00 41.28 159 LYS A O 1
ATOM 1232 N N . ASP A 1 160 ? -44.159 16.905 -1.683 1.00 37.00 160 ASP A N 1
ATOM 1233 C CA . ASP A 1 160 ? -43.553 18.161 -2.130 1.00 37.00 160 ASP A CA 1
ATOM 1234 C C . ASP A 1 160 ? -44.614 19.256 -2.383 1.00 37.00 160 ASP A C 1
ATOM 1236 O O . ASP A 1 160 ? -45.602 19.005 -3.088 1.00 37.00 160 ASP A O 1
ATOM 1240 N N . PRO A 1 161 ? -44.440 20.480 -1.848 1.00 40.03 161 PRO A N 1
ATOM 1241 C CA . PRO A 1 161 ? -45.358 21.578 -2.114 1.00 40.03 161 PRO A CA 1
ATOM 1242 C C . PRO A 1 161 ? -45.193 22.091 -3.552 1.00 40.03 161 PRO A C 1
ATOM 1244 O O . PRO A 1 161 ? -44.091 22.389 -4.015 1.00 40.03 161 PRO A O 1
ATOM 1247 N N . VAL A 1 162 ? -46.318 22.225 -4.258 1.00 40.81 162 VAL A N 1
ATOM 1248 C CA . VAL A 1 162 ? -46.405 22.845 -5.587 1.00 40.81 162 VAL A CA 1
ATOM 1249 C C . VAL A 1 162 ? -46.053 24.332 -5.470 1.00 40.81 162 VAL A C 1
ATOM 1251 O O . VAL A 1 162 ? -46.687 25.072 -4.720 1.00 40.81 162 VAL A O 1
ATOM 1254 N N . LEU A 1 163 ? -45.038 24.770 -6.217 1.00 40.50 163 LEU A N 1
ATOM 1255 C CA . LEU A 1 163 ? -44.662 26.177 -6.341 1.00 40.50 163 LEU A CA 1
ATOM 1256 C C . LEU A 1 163 ? -45.638 26.893 -7.284 1.00 40.50 163 LEU A C 1
ATOM 1258 O O . LEU A 1 163 ? -45.455 26.851 -8.498 1.00 40.50 163 LEU A O 1
ATOM 1262 N N . ASP A 1 164 ? -46.640 27.576 -6.734 1.00 39.25 164 ASP A N 1
ATOM 1263 C CA . ASP A 1 164 ? -47.469 28.512 -7.501 1.00 39.25 164 ASP A CA 1
ATOM 1264 C C . ASP A 1 164 ? -46.848 29.917 -7.413 1.00 39.25 164 ASP A C 1
ATOM 1266 O O . ASP A 1 164 ? -47.100 30.695 -6.490 1.00 39.25 164 ASP A O 1
ATOM 1270 N N . ILE A 1 165 ? -45.938 30.216 -8.345 1.00 49.44 165 ILE A N 1
ATOM 1271 C CA . ILE A 1 165 ? -45.339 31.546 -8.509 1.00 49.44 165 ILE A CA 1
ATOM 1272 C C . ILE A 1 165 ? -45.958 32.178 -9.758 1.00 49.44 165 ILE A C 1
ATOM 1274 O O . ILE A 1 165 ? -45.525 31.912 -10.878 1.00 49.44 165 ILE A O 1
ATOM 1278 N N . ASP A 1 166 ? -46.959 33.038 -9.564 1.00 43.97 166 ASP A N 1
ATOM 1279 C CA . ASP A 1 166 ? -47.509 33.882 -10.628 1.00 43.97 166 ASP A CA 1
ATOM 1280 C C . ASP A 1 166 ? -46.520 35.038 -10.942 1.00 43.97 166 ASP A C 1
ATOM 1282 O O . ASP A 1 166 ? -46.206 35.834 -10.048 1.00 43.97 166 ASP A O 1
ATOM 1286 N N . PRO A 1 167 ? -45.974 35.184 -12.170 1.00 47.12 167 PRO A N 1
ATOM 1287 C CA . PRO A 1 167 ? -44.813 36.047 -12.422 1.00 47.12 167 PRO A CA 1
ATOM 1288 C C . PRO A 1 167 ? -45.102 37.555 -12.532 1.00 47.12 167 PRO A C 1
ATOM 1290 O O . PRO A 1 167 ? -44.235 38.298 -12.995 1.00 47.12 167 PRO A O 1
ATOM 1293 N N . ARG A 1 168 ? -46.302 38.047 -12.194 1.00 46.62 168 ARG A N 1
ATOM 1294 C CA . ARG A 1 168 ? -46.747 39.389 -12.634 1.00 46.62 168 ARG A CA 1
ATOM 1295 C C . ARG A 1 168 ? -46.867 40.497 -11.590 1.00 46.62 168 ARG A C 1
ATOM 1297 O O . ARG A 1 168 ? -47.285 41.585 -11.965 1.00 46.62 168 ARG A O 1
ATOM 1304 N N 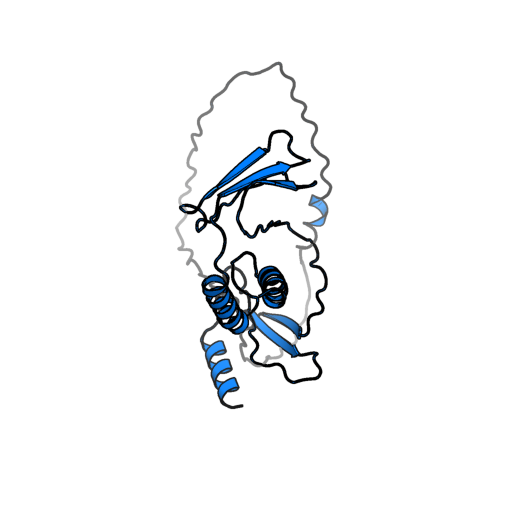. ASN A 1 169 ? -46.433 40.324 -10.340 1.00 42.62 169 ASN A N 1
ATOM 1305 C CA . ASN A 1 169 ? -46.426 41.445 -9.385 1.00 42.62 169 ASN A CA 1
ATOM 1306 C C . ASN A 1 169 ? -45.188 41.466 -8.480 1.00 42.62 169 ASN A C 1
ATOM 1308 O O . ASN A 1 169 ? -45.188 40.958 -7.362 1.00 42.62 169 ASN A O 1
ATOM 1312 N N . ARG A 1 170 ? -44.124 42.121 -8.960 1.00 40.47 170 ARG A N 1
ATOM 1313 C CA . ARG A 1 170 ? -42.925 42.450 -8.179 1.00 40.47 170 ARG A CA 1
ATOM 1314 C C . ARG A 1 170 ? -42.941 43.941 -7.838 1.00 40.47 170 ARG A C 1
ATOM 1316 O O . ARG A 1 170 ? -42.547 44.761 -8.660 1.00 40.47 170 ARG A O 1
ATOM 1323 N N . VAL A 1 171 ? -43.371 44.288 -6.625 1.00 39.09 171 VAL A N 1
ATOM 1324 C CA . VAL A 1 171 ? -43.135 45.619 -6.041 1.00 39.09 171 VAL A CA 1
ATOM 1325 C C . VAL A 1 171 ? -42.163 45.462 -4.879 1.00 39.09 171 VAL A C 1
ATOM 1327 O O . VAL A 1 171 ? -42.449 44.794 -3.890 1.00 39.09 171 VAL A O 1
ATOM 1330 N N . GLU A 1 172 ? -40.988 46.067 -5.029 1.00 43.91 172 GLU A N 1
ATOM 1331 C CA . GLU A 1 172 ? -39.938 46.127 -4.019 1.00 43.91 172 GLU A CA 1
ATOM 1332 C C . GLU A 1 172 ? -40.419 46.883 -2.775 1.00 43.91 172 GLU A C 1
ATOM 1334 O O . GLU A 1 172 ? -40.815 48.046 -2.859 1.00 43.91 172 GLU A O 1
ATOM 1339 N N . ARG A 1 173 ? -40.316 46.267 -1.592 1.00 35.44 173 ARG A N 1
ATOM 1340 C CA . ARG A 1 173 ? -40.274 47.011 -0.327 1.00 35.44 173 ARG A CA 1
ATOM 1341 C C . ARG A 1 173 ? -39.185 46.459 0.579 1.00 35.44 173 ARG A C 1
ATOM 1343 O O . ARG A 1 173 ? -39.312 45.390 1.165 1.00 35.44 173 ARG A O 1
ATOM 1350 N N . ARG A 1 174 ? -38.113 47.242 0.704 1.00 41.03 174 ARG A N 1
ATOM 1351 C CA . ARG A 1 174 ? -37.172 47.192 1.826 1.00 41.03 174 ARG A CA 1
ATOM 1352 C C . ARG A 1 174 ? -37.923 47.604 3.096 1.00 41.03 174 ARG A C 1
ATOM 1354 O O . ARG A 1 174 ? -38.499 48.689 3.119 1.00 41.03 174 ARG A O 1
ATOM 1361 N N . ALA A 1 175 ? -37.885 46.786 4.145 1.00 36.44 175 ALA A N 1
ATOM 1362 C CA . ALA A 1 175 ? -38.324 47.183 5.480 1.00 36.44 175 ALA A CA 1
ATOM 1363 C C . ALA A 1 175 ? -37.247 46.825 6.510 1.00 36.44 175 ALA A C 1
ATOM 1365 O O . ALA A 1 175 ? -36.817 45.681 6.633 1.00 36.44 175 ALA A O 1
ATOM 1366 N N . SER A 1 176 ? -36.796 47.877 7.185 1.00 38.62 176 SER A N 1
ATOM 1367 C CA . SER A 1 176 ? -35.783 47.928 8.231 1.00 38.62 176 SER A CA 1
ATOM 1368 C C . SER A 1 176 ? -36.284 47.249 9.512 1.00 38.62 176 SER A C 1
ATOM 1370 O O . SER A 1 176 ? -37.400 47.522 9.953 1.00 38.62 176 SER A O 1
ATOM 1372 N N . LEU A 1 177 ? -35.469 46.386 10.122 1.00 41.94 177 LEU A N 1
ATOM 1373 C CA . LEU A 1 177 ? -35.753 45.762 11.418 1.00 41.94 177 LEU A CA 1
ATOM 1374 C C . LEU A 1 177 ? -35.426 46.749 12.549 1.00 41.94 177 LEU A C 1
ATOM 1376 O O . LEU A 1 177 ? -34.333 46.737 13.110 1.00 41.94 177 LEU A O 1
ATOM 1380 N N . VAL A 1 178 ? -36.385 47.613 12.884 1.00 37.50 178 VAL A N 1
ATOM 1381 C CA . VAL A 1 178 ? -36.394 48.360 14.150 1.00 37.50 178 VAL A CA 1
ATOM 1382 C C . VAL A 1 178 ? -37.188 47.533 15.159 1.00 37.50 178 VAL A C 1
ATOM 1384 O O . VAL A 1 178 ? -38.415 47.482 15.104 1.00 37.50 178 VAL A O 1
ATOM 1387 N N . ALA A 1 179 ? -36.490 46.843 16.061 1.00 39.47 179 ALA A N 1
ATOM 1388 C CA . ALA A 1 179 ? -37.106 46.150 17.188 1.00 39.47 179 ALA A CA 1
ATOM 1389 C C . ALA A 1 179 ? -37.304 47.134 18.356 1.00 39.47 179 ALA A C 1
ATOM 1391 O O . ALA A 1 179 ? -36.339 47.694 18.875 1.00 39.47 179 ALA A O 1
ATOM 1392 N N . ASN A 1 180 ? -38.556 47.340 18.773 1.00 34.50 180 ASN A N 1
ATOM 1393 C CA . ASN A 1 180 ? -38.891 48.088 19.988 1.00 34.50 180 ASN A CA 1
ATOM 1394 C C . ASN A 1 180 ? -38.595 47.242 21.246 1.00 34.50 180 ASN A C 1
ATOM 1396 O O . ASN A 1 180 ? -38.907 46.049 21.253 1.00 34.50 180 ASN A O 1
ATOM 1400 N N . PRO A 1 181 ? -38.055 47.824 22.335 1.00 38.88 181 PRO A N 1
ATOM 1401 C CA . PRO A 1 181 ? -37.720 47.082 23.546 1.00 38.88 181 PRO A CA 1
ATOM 1402 C C . PRO A 1 181 ? -38.902 47.049 24.528 1.00 38.88 181 PRO A C 1
ATOM 1404 O O . PRO A 1 181 ? -39.337 48.084 25.029 1.00 38.88 181 PRO A O 1
ATOM 1407 N N . LEU A 1 182 ? -39.386 45.855 24.873 1.00 39.72 182 LEU A N 1
ATOM 1408 C CA . LEU A 1 182 ? -40.266 45.644 26.028 1.00 39.72 182 LEU A CA 1
ATOM 1409 C C . LEU A 1 182 ? -39.429 45.134 27.210 1.00 39.72 182 LEU A C 1
ATOM 1411 O O . LEU A 1 182 ? -39.189 43.938 27.342 1.00 39.72 182 LEU A O 1
ATOM 1415 N N . ILE A 1 183 ? -38.969 46.046 28.075 1.00 43.41 183 ILE A N 1
ATOM 1416 C CA . ILE A 1 183 ? -38.319 45.710 29.354 1.00 43.41 183 ILE A CA 1
ATOM 1417 C C . ILE A 1 183 ? -39.260 46.114 30.493 1.00 43.41 183 ILE A C 1
ATOM 1419 O O . ILE A 1 183 ? -39.297 47.273 30.906 1.00 43.41 183 ILE A O 1
ATOM 1423 N N . SER A 1 184 ? -40.010 45.151 31.036 1.00 40.00 184 SER A N 1
ATOM 1424 C CA . SER A 1 184 ? -40.673 45.300 32.335 1.00 40.00 184 SER A CA 1
ATOM 1425 C C . SER A 1 184 ? -39.657 45.065 33.456 1.00 40.00 184 SER A C 1
ATOM 1427 O O . SER A 1 184 ? -39.012 44.016 33.513 1.00 40.00 184 SER A O 1
ATOM 1429 N N . LYS A 1 185 ? -39.513 46.034 34.365 1.00 42.84 185 LYS A N 1
ATOM 1430 C CA . LYS A 1 185 ? -38.638 45.960 35.544 1.00 42.84 185 LYS A CA 1
ATOM 1431 C C . LYS A 1 185 ? -39.154 44.914 36.547 1.00 42.84 185 LYS A C 1
ATOM 1433 O O . LYS A 1 185 ? -39.959 45.233 37.414 1.00 42.84 185 LYS A O 1
ATOM 1438 N N . GLY A 1 186 ? -38.659 43.682 36.445 1.00 39.38 186 GLY A N 1
ATOM 1439 C CA . GLY A 1 186 ? -38.776 42.633 37.463 1.00 39.38 186 GLY A CA 1
ATOM 1440 C C . GLY A 1 186 ? -37.416 42.360 38.110 1.00 39.38 186 GLY A C 1
ATOM 1441 O O . GLY A 1 186 ? -36.398 42.309 37.422 1.00 39.38 186 GLY A O 1
ATOM 1442 N N . LYS A 1 187 ? -37.380 42.237 39.442 1.00 36.53 187 LYS A N 1
ATOM 1443 C CA . LYS A 1 187 ? -36.172 41.971 40.242 1.00 36.53 187 LYS A CA 1
ATOM 1444 C C . LYS A 1 187 ? -35.411 40.753 39.692 1.00 36.53 187 LYS A C 1
ATOM 1446 O O . LYS A 1 187 ? -35.966 39.663 39.621 1.00 36.53 187 LYS A O 1
ATOM 1451 N N . ARG A 1 188 ? -34.130 40.934 39.347 1.00 35.78 188 ARG A N 1
ATOM 1452 C CA . ARG A 1 188 ? -33.190 39.846 39.031 1.00 35.78 188 ARG A CA 1
ATOM 1453 C C . ARG A 1 188 ? -32.942 39.011 40.290 1.00 35.78 188 ARG A C 1
ATOM 1455 O O . ARG A 1 188 ? -32.039 39.312 41.065 1.00 35.78 188 ARG A O 1
ATOM 1462 N N . THR A 1 189 ? -33.708 37.948 40.490 1.00 40.38 189 THR A N 1
ATOM 1463 C CA . THR A 1 189 ? -33.205 36.783 41.220 1.00 40.38 189 THR A CA 1
ATOM 1464 C C . THR A 1 189 ? -32.090 36.186 40.365 1.00 40.38 189 THR A C 1
ATOM 1466 O O . THR A 1 189 ? -32.308 35.866 39.196 1.00 40.38 189 THR A O 1
ATOM 1469 N N . LYS A 1 190 ? -30.868 36.104 40.907 1.00 35.72 190 LYS A N 1
ATOM 1470 C CA . LYS A 1 190 ? -29.780 35.339 40.287 1.00 35.72 190 LYS A CA 1
ATOM 1471 C C . LYS A 1 190 ? -30.296 33.912 40.090 1.00 35.72 190 LYS A C 1
ATOM 1473 O O . LYS A 1 190 ? -30.414 33.182 41.066 1.00 35.72 190 LYS A O 1
ATOM 1478 N N . ARG A 1 191 ? -30.596 33.516 38.850 1.00 37.94 191 ARG A N 1
ATOM 1479 C CA . ARG A 1 191 ? -30.526 32.100 38.487 1.00 37.94 191 ARG A CA 1
ATOM 1480 C C . ARG A 1 191 ? -29.061 31.728 38.673 1.00 37.94 191 ARG A C 1
ATOM 1482 O O . ARG A 1 191 ? -28.213 32.210 37.925 1.00 37.94 191 ARG A O 1
ATOM 1489 N N . GLN A 1 192 ? -28.759 30.998 39.743 1.00 41.00 192 GLN A N 1
ATOM 1490 C CA . GLN A 1 192 ? -27.545 30.201 39.776 1.00 41.00 192 GLN A CA 1
ATOM 1491 C C . GLN A 1 192 ? -27.601 29.335 38.517 1.00 41.00 192 GLN A C 1
ATOM 1493 O O . GLN A 1 192 ? -28.594 28.649 38.283 1.00 41.00 192 GLN A O 1
ATOM 1498 N N . ALA A 1 193 ? -26.612 29.497 37.643 1.00 41.62 193 ALA A N 1
ATOM 1499 C CA . ALA A 1 193 ? -26.377 28.536 36.587 1.00 41.62 193 ALA A CA 1
ATOM 1500 C C . ALA A 1 193 ? -25.915 27.268 37.301 1.00 41.62 193 ALA A C 1
ATOM 1502 O O . ALA A 1 193 ? -24.803 27.215 37.819 1.00 41.62 193 ALA A O 1
ATOM 1503 N N . GLU A 1 194 ? -26.832 26.324 37.440 1.00 43.34 194 GLU A N 1
ATOM 1504 C CA . GLU A 1 194 ? -26.536 24.966 37.858 1.00 43.34 194 GLU A CA 1
ATOM 1505 C C . GLU A 1 194 ? -25.796 24.331 36.675 1.00 43.34 194 GLU A C 1
ATOM 1507 O O . GLU A 1 194 ? -26.365 24.127 35.603 1.00 43.34 194 GLU A O 1
ATOM 1512 N N . THR A 1 195 ? -24.477 24.195 36.806 1.00 41.69 195 THR A N 1
ATOM 1513 C CA . THR A 1 195 ? -23.636 23.462 35.860 1.00 41.69 195 THR A CA 1
ATOM 1514 C C . THR A 1 195 ? -23.882 21.982 36.096 1.00 41.69 195 THR A C 1
ATOM 1516 O O . THR A 1 195 ? -23.250 21.386 36.965 1.00 41.69 195 THR A O 1
ATOM 1519 N N . ASP A 1 196 ? -24.835 21.415 35.366 1.00 46.41 196 ASP A N 1
ATOM 1520 C CA . ASP A 1 196 ? -25.038 19.971 35.318 1.00 46.41 196 ASP A CA 1
ATOM 1521 C C . ASP A 1 196 ? -23.996 19.386 34.354 1.00 46.41 196 ASP A C 1
ATOM 1523 O O . ASP A 1 196 ? -24.230 19.221 33.157 1.00 46.41 196 ASP A O 1
ATOM 1527 N N . ASP A 1 197 ? -22.775 19.211 34.859 1.00 50.12 197 ASP A N 1
ATOM 1528 C CA . ASP A 1 197 ? -21.666 18.585 34.138 1.00 50.12 197 ASP A CA 1
ATOM 1529 C C . ASP A 1 197 ? -21.824 17.064 34.252 1.00 50.12 197 ASP A C 1
ATOM 1531 O O . ASP A 1 197 ? -21.089 16.382 34.969 1.00 50.12 197 ASP A O 1
ATOM 1535 N N . SER A 1 198 ? -22.880 16.528 33.630 1.00 57.22 198 SER A N 1
ATOM 1536 C CA . SER A 1 198 ? -23.138 15.091 33.630 1.00 57.22 198 SER A CA 1
ATOM 1537 C C . SER A 1 198 ? -22.041 14.403 32.817 1.00 57.22 198 SER A C 1
ATOM 1539 O O . SER A 1 198 ? -22.128 14.280 31.592 1.00 57.22 198 SER A O 1
ATOM 1541 N N . THR A 1 199 ? -20.979 13.988 33.503 1.00 77.19 199 THR A N 1
ATOM 1542 C CA . THR A 1 199 ? -19.872 13.235 32.919 1.00 77.19 199 THR A CA 1
ATOM 1543 C C . THR A 1 199 ? -20.381 11.832 32.604 1.00 77.19 199 THR A C 1
ATOM 1545 O O . THR A 1 199 ? -20.474 10.974 33.478 1.00 77.19 199 THR A O 1
ATOM 1548 N N . VAL A 1 200 ? -20.775 11.596 31.353 1.00 84.31 200 VAL A N 1
ATOM 1549 C CA . VAL A 1 200 ? -21.180 10.260 30.900 1.00 84.31 200 VAL A CA 1
ATOM 1550 C C . VAL A 1 200 ? -19.927 9.406 30.757 1.00 84.31 200 VAL A C 1
ATOM 1552 O O . VAL A 1 200 ? -19.094 9.652 29.887 1.00 84.31 200 VAL A O 1
ATOM 1555 N N . ILE A 1 201 ? -19.802 8.381 31.597 1.00 88.06 201 ILE A N 1
ATOM 1556 C CA . ILE A 1 201 ? -18.708 7.413 31.515 1.00 88.06 201 ILE A CA 1
ATOM 1557 C C . ILE A 1 201 ? -19.201 6.190 30.745 1.00 88.06 201 ILE A C 1
ATOM 1559 O O . ILE A 1 201 ? -20.157 5.526 31.147 1.00 88.06 201 ILE A O 1
ATOM 1563 N N . LEU A 1 202 ? -18.532 5.869 29.639 1.00 90.38 202 LEU A N 1
ATOM 1564 C CA . LEU A 1 202 ? -18.797 4.662 28.861 1.00 90.38 202 LEU A CA 1
ATOM 1565 C C . LEU A 1 202 ? -17.758 3.593 29.189 1.00 90.38 202 LEU A C 1
ATOM 1567 O O . LEU A 1 202 ? -16.560 3.789 29.001 1.00 90.38 202 LEU A O 1
ATOM 1571 N N . LYS A 1 203 ? -18.228 2.429 29.630 1.00 91.19 203 LYS A N 1
ATOM 1572 C CA . LYS A 1 203 ? -17.417 1.228 29.780 1.00 91.19 203 LYS A CA 1
ATOM 1573 C C . LYS A 1 203 ? -17.452 0.431 28.482 1.00 91.19 203 LYS A C 1
ATOM 1575 O O . LYS A 1 203 ? -18.486 -0.129 28.113 1.00 91.19 203 LYS A O 1
ATOM 1580 N N . VAL A 1 204 ? -16.297 0.353 27.829 1.00 91.81 204 VAL A N 1
ATOM 1581 C CA . VAL A 1 204 ? -16.087 -0.412 26.597 1.00 91.81 204 VAL A CA 1
ATOM 1582 C C . VAL A 1 204 ? -15.409 -1.738 26.944 1.00 91.81 204 VAL A C 1
ATOM 1584 O O . VAL A 1 204 ? -14.311 -1.755 27.497 1.00 91.81 204 VAL A O 1
ATOM 1587 N N . SER A 1 205 ? -16.061 -2.860 26.637 1.00 91.62 205 SER A N 1
ATOM 1588 C CA . SER A 1 205 ? -15.514 -4.207 26.804 1.00 91.62 205 SER A CA 1
ATOM 1589 C C . SER A 1 205 ? -15.189 -4.808 25.444 1.00 91.62 205 SER A C 1
ATOM 1591 O O . SER A 1 205 ? -16.039 -4.874 24.560 1.00 91.62 205 SER A O 1
ATOM 1593 N N . ILE A 1 206 ? -13.940 -5.237 25.273 1.00 92.19 206 ILE A N 1
ATOM 1594 C CA . ILE A 1 206 ? -13.445 -5.801 24.019 1.00 92.19 206 ILE A CA 1
ATOM 1595 C C . ILE A 1 206 ? -12.906 -7.188 24.318 1.00 92.19 206 ILE A C 1
ATOM 1597 O O . ILE A 1 206 ? -12.031 -7.356 25.167 1.00 92.19 206 ILE A O 1
ATOM 1601 N N . CYS A 1 207 ? -13.422 -8.188 23.613 1.00 91.31 207 CYS A N 1
ATOM 1602 C CA . CYS A 1 207 ? -12.902 -9.547 23.652 1.00 91.31 207 CYS A CA 1
ATOM 1603 C C . CYS A 1 207 ? -12.489 -9.958 22.245 1.00 91.31 207 CYS A C 1
ATOM 1605 O O . CYS A 1 207 ? -13.231 -9.760 21.285 1.00 91.31 207 CYS A O 1
ATOM 1607 N N . ALA A 1 208 ? -11.294 -10.527 22.129 1.00 90.81 208 ALA A N 1
ATOM 1608 C CA . ALA A 1 208 ? -10.757 -11.016 20.872 1.00 90.81 208 ALA A CA 1
ATOM 1609 C C . ALA A 1 208 ? -10.248 -12.445 21.052 1.00 90.81 208 ALA A C 1
ATOM 1611 O O . ALA A 1 208 ? -9.591 -12.765 22.043 1.00 90.81 208 ALA A O 1
ATOM 1612 N N . ARG A 1 209 ? -10.529 -13.305 20.074 1.00 89.69 209 ARG A N 1
ATOM 1613 C CA . ARG A 1 209 ? -10.089 -14.699 20.053 1.00 89.69 209 ARG A CA 1
ATOM 1614 C C . ARG A 1 209 ? -9.533 -15.052 18.685 1.00 89.69 209 ARG A C 1
ATOM 1616 O O . ARG A 1 209 ? -10.183 -14.839 17.666 1.00 89.69 209 ARG A O 1
ATOM 1623 N N . TYR A 1 210 ? -8.336 -15.627 18.659 1.00 91.12 210 TYR A N 1
ATOM 1624 C CA . TYR A 1 210 ? -7.762 -16.159 17.428 1.00 91.12 210 TYR A CA 1
ATOM 1625 C C . TYR A 1 210 ? -8.411 -17.503 17.070 1.00 91.12 210 TYR A C 1
ATOM 1627 O O . TYR A 1 210 ? -8.573 -18.372 17.923 1.00 91.12 210 TYR A O 1
ATOM 1635 N N . LEU A 1 211 ? -8.790 -17.659 15.805 1.00 89.00 211 LEU A N 1
ATOM 1636 C CA . LEU A 1 211 ? -9.482 -18.823 15.245 1.00 89.00 211 LEU A CA 1
ATOM 1637 C C . LEU A 1 211 ? -8.540 -19.791 14.512 1.00 89.00 211 LEU A C 1
ATOM 1639 O O . LEU A 1 211 ? -9.003 -20.743 13.889 1.00 89.00 211 LEU A O 1
ATOM 1643 N N . GLY A 1 212 ? -7.231 -19.527 14.504 1.00 84.75 212 GLY A N 1
ATOM 1644 C CA . GLY A 1 212 ? -6.259 -20.413 13.869 1.00 84.75 212 GLY A CA 1
ATOM 1645 C C . GLY A 1 212 ? -5.911 -21.632 14.725 1.00 84.75 212 GLY A C 1
ATOM 1646 O O . GLY A 1 212 ? -6.149 -21.661 15.927 1.00 84.75 212 GLY A O 1
ATOM 1647 N N . ASN A 1 213 ? -5.291 -22.626 14.088 1.00 84.38 213 ASN A N 1
ATOM 1648 C CA . ASN A 1 213 ? -4.866 -23.872 14.740 1.00 84.38 213 ASN A CA 1
ATOM 1649 C C . ASN A 1 213 ? -3.613 -23.713 15.622 1.00 84.38 213 ASN A C 1
ATOM 1651 O O . ASN A 1 213 ? -3.247 -24.636 16.341 1.00 84.38 213 ASN A O 1
ATOM 1655 N N . GLU A 1 214 ? -2.944 -22.566 15.542 1.00 86.00 214 GLU A N 1
ATOM 1656 C CA . GLU A 1 214 ? -1.733 -22.237 16.295 1.00 86.00 214 GLU A CA 1
ATOM 1657 C C . GLU A 1 214 ? -1.995 -21.035 17.204 1.00 86.00 214 GLU A C 1
ATOM 1659 O O . GLU A 1 214 ? -2.970 -20.305 17.023 1.00 86.00 214 GLU A O 1
ATOM 1664 N N . THR A 1 215 ? -1.113 -20.786 18.169 1.00 82.25 215 THR A N 1
ATOM 1665 C CA . THR A 1 215 ? -1.162 -19.550 18.955 1.00 82.25 215 THR A CA 1
ATOM 1666 C C . THR A 1 215 ? -0.843 -18.352 18.065 1.00 82.25 215 THR A C 1
ATOM 1668 O O . THR A 1 215 ? 0.151 -18.366 17.337 1.00 82.25 215 THR A O 1
ATOM 1671 N N . ALA A 1 216 ? -1.659 -17.298 18.132 1.00 83.88 216 ALA A N 1
ATOM 1672 C CA . ALA A 1 216 ? -1.329 -16.042 17.469 1.00 83.88 216 ALA A CA 1
ATOM 1673 C C . ALA A 1 216 ? -0.023 -15.467 18.037 1.00 83.88 216 ALA A C 1
ATOM 1675 O O . ALA A 1 216 ? 0.222 -15.532 19.241 1.00 83.88 216 ALA A O 1
ATOM 1676 N N . GLY A 1 217 ? 0.799 -14.878 17.166 1.00 85.12 217 GLY A N 1
ATOM 1677 C CA . GLY A 1 217 ? 1.911 -14.037 17.602 1.00 85.12 217 GLY A CA 1
ATOM 1678 C C . GLY A 1 217 ? 1.422 -12.715 18.206 1.00 85.12 217 GLY A C 1
ATOM 1679 O O . GLY A 1 217 ? 0.228 -12.520 18.458 1.00 85.12 217 GLY A O 1
ATOM 1680 N N . MET A 1 218 ? 2.347 -11.768 18.385 1.00 85.94 218 MET A N 1
ATOM 1681 C CA . MET A 1 218 ? 1.998 -10.411 18.815 1.00 85.94 218 MET A CA 1
ATOM 1682 C C . MET A 1 218 ? 0.903 -9.827 17.921 1.00 85.94 218 MET A C 1
ATOM 1684 O O . MET A 1 218 ? 1.036 -9.776 16.698 1.00 85.94 218 MET A O 1
ATOM 1688 N N . SER A 1 219 ? -0.178 -9.394 18.558 1.00 86.88 219 SER A N 1
ATOM 1689 C CA . SER A 1 219 ? -1.369 -8.876 17.898 1.00 86.88 219 SER A CA 1
ATOM 1690 C C . SER A 1 219 ? -1.644 -7.467 18.405 1.00 86.88 219 SER A C 1
ATOM 1692 O O . SER A 1 219 ? -1.361 -7.152 19.559 1.00 86.88 219 SER A O 1
ATOM 1694 N N . ILE A 1 220 ? -2.173 -6.616 17.531 1.00 88.38 220 ILE A N 1
ATOM 1695 C CA . ILE A 1 220 ? -2.510 -5.228 17.849 1.00 88.38 220 ILE A CA 1
ATOM 1696 C C . ILE A 1 220 ? -4.030 -5.104 17.794 1.00 88.38 220 ILE A C 1
ATOM 1698 O O . ILE A 1 220 ? -4.643 -5.521 16.811 1.00 88.38 220 ILE A O 1
ATOM 1702 N N . ILE A 1 221 ? -4.618 -4.536 18.845 1.00 88.38 221 ILE A N 1
ATOM 1703 C CA . ILE A 1 221 ? -6.030 -4.156 18.884 1.00 88.38 221 ILE A CA 1
ATOM 1704 C C . ILE A 1 221 ? -6.076 -2.637 18.738 1.00 88.38 221 ILE A C 1
ATOM 1706 O O . ILE A 1 221 ? -5.575 -1.921 19.601 1.00 88.38 221 ILE A O 1
ATOM 1710 N N . ASP A 1 222 ? -6.641 -2.167 17.629 1.00 89.50 222 ASP A N 1
ATOM 1711 C CA . ASP A 1 222 ? -6.864 -0.745 17.373 1.00 89.50 222 ASP A CA 1
ATOM 1712 C C . ASP A 1 222 ? -8.316 -0.402 17.719 1.00 89.50 222 ASP A C 1
ATOM 1714 O O . ASP A 1 222 ? -9.250 -0.965 17.140 1.00 89.50 222 ASP A O 1
ATOM 1718 N N . VAL A 1 223 ? -8.497 0.468 18.712 1.00 88.44 223 VAL A N 1
ATOM 1719 C CA . VAL A 1 223 ? -9.805 0.817 19.274 1.00 88.44 223 VAL A CA 1
ATOM 1720 C C . VAL A 1 223 ? -10.087 2.279 18.971 1.00 88.44 223 VAL A C 1
ATOM 1722 O O . VAL A 1 223 ? -9.502 3.177 19.573 1.00 88.44 223 VAL A O 1
ATOM 1725 N N . GLY A 1 224 ? -11.012 2.522 18.045 1.00 88.06 224 GLY A N 1
ATOM 1726 C CA . GLY A 1 224 ? -11.521 3.866 17.794 1.00 88.06 224 GLY A CA 1
ATOM 1727 C C . GLY A 1 224 ? -12.391 4.347 18.956 1.00 88.06 224 GLY A C 1
ATOM 1728 O O . GLY A 1 224 ? -13.295 3.634 19.388 1.00 88.06 224 GLY A O 1
ATOM 1729 N N . ILE A 1 225 ? -12.136 5.561 19.441 1.00 89.25 225 ILE A N 1
ATOM 1730 C CA . ILE A 1 225 ? -12.937 6.206 20.490 1.00 89.25 225 ILE A CA 1
ATOM 1731 C C . ILE A 1 225 ? -14.087 6.993 19.842 1.00 89.25 225 ILE A C 1
ATOM 1733 O O . ILE A 1 225 ? -13.941 7.544 18.746 1.00 89.25 225 ILE A O 1
ATOM 1737 N N . PHE A 1 226 ? -15.244 7.046 20.508 1.00 87.81 226 PHE A N 1
ATOM 1738 C CA . PHE A 1 226 ? -16.372 7.872 20.076 1.00 87.81 226 PHE A CA 1
ATOM 1739 C C . PHE A 1 226 ? -15.995 9.359 20.044 1.00 87.81 226 PHE A C 1
ATOM 1741 O O . PHE A 1 226 ? -15.225 9.849 20.868 1.00 87.81 226 PHE A O 1
ATOM 1748 N N . SER A 1 227 ? -16.555 10.105 19.094 1.00 88.62 227 SER A N 1
ATOM 1749 C CA . SER A 1 227 ? -16.288 11.541 18.987 1.00 88.62 227 SER A CA 1
ATOM 1750 C C . SER A 1 227 ? -16.730 12.279 20.254 1.00 88.62 227 SER A C 1
ATOM 1752 O O . SER A 1 227 ? -17.871 12.134 20.682 1.00 88.62 227 SER A O 1
ATOM 1754 N N . GLY A 1 228 ? -15.831 13.081 20.830 1.00 89.31 228 GLY A N 1
ATOM 1755 C CA . GLY A 1 228 ? -16.082 13.821 22.072 1.00 89.31 228 GLY A CA 1
ATOM 1756 C C . GLY A 1 228 ? -15.779 13.046 23.358 1.00 89.31 228 GLY A C 1
ATOM 1757 O O . GLY A 1 228 ? -15.900 13.626 24.430 1.00 89.31 228 GLY A O 1
ATOM 1758 N N . PHE A 1 229 ? -15.357 11.783 23.262 1.00 90.06 229 PHE A N 1
ATOM 1759 C CA . PHE A 1 229 ? -14.884 10.993 24.397 1.00 90.06 229 PHE A CA 1
ATOM 1760 C C . PHE A 1 229 ? -13.358 10.901 24.399 1.00 90.06 229 PHE A C 1
ATOM 1762 O O . PHE A 1 229 ? -12.712 10.953 23.351 1.00 90.06 229 PHE A O 1
ATOM 1769 N N . GLU A 1 230 ? -12.794 10.708 25.585 1.00 90.31 230 GLU A N 1
ATOM 1770 C CA . GLU A 1 230 ? -11.381 10.408 25.798 1.00 90.31 230 GLU A CA 1
ATOM 1771 C C . GLU A 1 230 ? -11.259 9.128 26.633 1.00 90.31 230 GLU A C 1
ATOM 1773 O O . GLU A 1 230 ? -12.152 8.784 27.409 1.00 90.31 230 GLU A O 1
ATOM 1778 N N . SER A 1 231 ? -10.175 8.380 26.435 1.00 90.81 231 SER A N 1
ATOM 1779 C CA . SER A 1 231 ? -9.902 7.175 27.216 1.00 90.81 231 SER A CA 1
ATOM 1780 C C . SER A 1 231 ? -9.455 7.531 28.630 1.00 90.81 231 SER A C 1
ATOM 1782 O O . SER A 1 231 ? -8.585 8.385 28.795 1.00 90.81 231 SER A O 1
ATOM 1784 N N . ASN A 1 232 ? -9.956 6.807 29.631 1.00 90.25 232 ASN A N 1
ATOM 1785 C CA . ASN A 1 232 ? -9.448 6.910 30.996 1.00 90.25 232 ASN A CA 1
ATOM 1786 C C . ASN A 1 232 ? -8.022 6.314 31.087 1.00 90.25 232 ASN A C 1
ATOM 1788 O O . ASN A 1 232 ? -7.863 5.111 30.852 1.00 90.25 232 ASN A O 1
ATOM 1792 N N . PRO A 1 233 ? -6.983 7.103 31.423 1.00 89.56 233 PRO A N 1
ATOM 1793 C CA . PRO A 1 233 ? -5.613 6.599 31.510 1.00 89.56 233 PRO A CA 1
ATOM 1794 C C . PRO A 1 233 ? -5.416 5.584 32.645 1.00 89.56 233 PRO A C 1
ATOM 1796 O O . PRO A 1 233 ? -4.620 4.659 32.492 1.00 89.56 233 PRO A O 1
ATOM 1799 N N . GLU A 1 234 ? -6.155 5.703 33.752 1.00 89.94 234 GLU A N 1
ATOM 1800 C CA . GLU A 1 234 ? -5.992 4.827 34.921 1.00 89.94 234 GLU A CA 1
ATOM 1801 C C . GLU A 1 234 ? -6.360 3.370 34.599 1.00 89.94 234 GLU A C 1
ATOM 1803 O O . GLU A 1 234 ? -5.617 2.443 34.935 1.00 89.94 234 GLU A O 1
ATOM 1808 N N . ASP A 1 235 ? -7.458 3.170 33.862 1.00 89.00 235 ASP A N 1
ATOM 1809 C CA . ASP A 1 235 ? -7.911 1.845 33.426 1.00 89.00 235 ASP A CA 1
ATOM 1810 C C . ASP A 1 235 ? -6.904 1.193 32.460 1.00 89.00 235 ASP A C 1
ATOM 1812 O O . ASP A 1 235 ? -6.661 -0.018 32.509 1.00 89.00 235 ASP A O 1
ATOM 1816 N N . LEU A 1 236 ? -6.276 1.994 31.589 1.00 89.69 236 LEU A N 1
ATOM 1817 C CA . LEU A 1 236 ? -5.251 1.521 30.653 1.00 89.69 236 LEU A CA 1
ATOM 1818 C C . LEU A 1 236 ? -3.969 1.099 31.381 1.00 89.69 236 LEU A C 1
ATOM 1820 O O . LEU A 1 236 ? -3.383 0.064 31.050 1.00 89.69 236 LEU A O 1
ATOM 1824 N N . GLU A 1 237 ? -3.552 1.850 32.401 1.00 91.75 237 GLU A N 1
ATOM 1825 C CA . GLU A 1 237 ? -2.417 1.473 33.246 1.00 91.75 237 GLU A CA 1
ATOM 1826 C C . GLU A 1 237 ? -2.692 0.194 34.045 1.00 91.75 237 GLU A C 1
ATOM 1828 O O . GLU A 1 237 ? -1.802 -0.650 34.200 1.00 91.75 237 GLU A O 1
ATOM 1833 N N . GLU A 1 238 ? -3.916 0.015 34.552 1.00 90.56 238 GLU A N 1
ATOM 1834 C CA . GLU A 1 238 ? -4.310 -1.215 35.242 1.00 90.56 238 GLU A CA 1
ATOM 1835 C C . GLU A 1 238 ? -4.249 -2.424 34.297 1.00 90.56 238 GLU A C 1
ATOM 1837 O O . GLU A 1 238 ? -3.717 -3.478 34.663 1.00 90.56 238 GLU A O 1
ATOM 1842 N N . LEU A 1 239 ? -4.732 -2.272 33.060 1.00 88.31 239 LEU A N 1
ATOM 1843 C CA . LEU A 1 239 ? -4.622 -3.305 32.029 1.00 88.31 239 LEU A CA 1
ATOM 1844 C C . LEU A 1 239 ? -3.161 -3.642 31.716 1.00 88.31 239 LEU A C 1
ATOM 1846 O O . LEU A 1 239 ? -2.809 -4.822 31.650 1.00 88.31 239 LEU A O 1
ATOM 1850 N N . GLN A 1 240 ? -2.289 -2.638 31.594 1.00 88.88 240 GLN A N 1
ATOM 1851 C CA . GLN A 1 240 ? -0.861 -2.860 31.361 1.00 88.88 240 GLN A CA 1
ATOM 1852 C C . GLN A 1 240 ? -0.214 -3.658 32.505 1.00 88.88 240 GLN A C 1
ATOM 1854 O O . GLN A 1 240 ? 0.534 -4.603 32.248 1.00 88.88 240 GLN A O 1
ATOM 1859 N N . LYS A 1 241 ? -0.541 -3.333 33.763 1.00 90.25 241 LYS A N 1
ATOM 1860 C CA . LYS A 1 241 ? -0.057 -4.067 34.946 1.00 90.25 241 LYS A CA 1
ATOM 1861 C C . LYS A 1 241 ? -0.557 -5.512 34.970 1.00 90.25 241 LYS A C 1
ATOM 1863 O O . LYS A 1 241 ? 0.205 -6.415 35.305 1.00 90.25 241 LYS A O 1
ATOM 1868 N N . LYS A 1 242 ? -1.821 -5.752 34.601 1.00 85.31 242 LYS A N 1
ATOM 1869 C CA . LYS A 1 242 ? -2.394 -7.109 34.528 1.00 85.31 242 LYS A CA 1
ATOM 1870 C C . LYS A 1 242 ? -1.695 -7.971 33.482 1.00 85.31 242 LYS A C 1
ATOM 1872 O O . LYS A 1 242 ? -1.433 -9.134 33.757 1.00 85.31 242 LYS A O 1
ATOM 1877 N N . ILE A 1 243 ? -1.362 -7.403 32.324 1.00 80.19 243 ILE A N 1
ATOM 1878 C CA . ILE A 1 243 ? -0.662 -8.121 31.249 1.00 80.19 243 ILE A CA 1
ATOM 1879 C C . ILE A 1 243 ? 0.784 -8.458 31.643 1.00 80.19 243 ILE A C 1
ATOM 1881 O O . ILE A 1 243 ? 1.274 -9.515 31.272 1.00 80.19 243 ILE A O 1
ATOM 1885 N N . GLN A 1 244 ? 1.464 -7.600 32.411 1.00 71.06 244 GLN A N 1
ATOM 1886 C CA . GLN A 1 244 ? 2.847 -7.842 32.856 1.00 71.06 244 GLN A CA 1
ATOM 1887 C C . GLN A 1 244 ? 2.987 -8.935 33.929 1.00 71.06 244 GLN A C 1
ATOM 1889 O O . GLN A 1 244 ? 4.096 -9.408 34.163 1.00 71.06 244 GLN A O 1
ATOM 1894 N N . ASN A 1 245 ? 1.887 -9.326 34.579 1.00 58.50 245 ASN A N 1
ATOM 1895 C CA . ASN A 1 245 ? 1.858 -10.349 35.630 1.00 58.50 245 ASN A CA 1
ATOM 1896 C C . ASN A 1 245 ? 1.374 -11.727 35.129 1.00 58.50 245 ASN A C 1
ATOM 1898 O O . ASN A 1 245 ? 1.043 -12.589 35.947 1.00 58.50 245 ASN A O 1
ATOM 1902 N N . ILE A 1 246 ? 1.311 -11.921 33.808 1.00 54.69 246 ILE A N 1
ATOM 1903 C CA . ILE A 1 246 ? 0.999 -13.184 33.118 1.00 54.69 246 ILE A CA 1
ATOM 1904 C C . ILE A 1 246 ? 2.261 -13.652 32.395 1.00 54.69 246 ILE A C 1
ATOM 1906 O O . ILE A 1 246 ? 2.561 -14.863 32.482 1.00 54.69 246 ILE A O 1
#

Radius of gyration: 33.67 Å; chains: 1; bounding box: 76×72×79 Å

InterPro domains:
  IPR008930 Terpenoid cyclases/protein prenyltransferase alpha-alpha toroid [SSF48239] (5-39)
  IPR011626 Alpha-macroglobulin-like, TED domain [PF07678] (2-37)
  IPR036595 Alpha-macroglobulin, receptor-binding domain superfamily [G3DSA:2.60.40.690] (182-246)
  IPR036595 Alpha-macroglobulin, receptor-binding domain superfamily [SSF49410] (190-241)
  IPR050473 Alpha-2-macroglobulin/Complement system [PTHR11412] (2-241)

Organism: Caerostris extrusa (NCBI:txid172846)

Sequence (246 aa):
MERSNSVVNWLNSQRLQSGSFKSTQDTVVGLQALSEYAIRAQMPSMNLVANISSSNDRNFMQVLHFNKDNAHILKNIEVNKVGGMLFVQTAGHGIGSLSVKLRYNVVNPPEKICKFDVSVDVTEAKEGTSAPPKQEVGKVSFDHQPDLIRGMENALQEKDPVLDIDPRNRVERRASLVANPLISKGKRTKRQAETDDSTVILKVSICARYLGNETAGMSIIDVGIFSGFESNPEDLEELQKKIQNI

Secondary structure (DSSP, 8-state):
-HHHHHHHHHHHHT--TTS--SSHHHHHHHHHHHHHHHHHTTPPPPEEEEEEEETTEEEEEEEEEEETTTTTS-------S-SS-EEEEEEEE-------------SS------SEEEEEEEEE-------PPPP------------SSSSSGGGG--PPPP----TT----------PPP--------------------EEEEEEEEE-SSS---S-----PPPTT----HHHHHHHHHHHHT-